Protein AF-A0A352A6K0-F1 (afdb_monomer_lite)

pLDDT: mean 82.37, std 14.03, range [38.69, 98.62]

Radius of gyration: 18.2 Å; chains: 1; bounding box: 47×47×46 Å

Sequence (195 aa):
INIINRGVWSSNDVLTFSSHMPDSASRILPGGDIVVQVSTIDTDIHEKINFIKMDIEGAELDALLGARTHIISDRPKLAICVYHTVQDIWKIPQFIYNCNNKQKFYLRYHGTNVPEELVFYANPEPCFETCCDENLEPSINNILELIETMYEAVNQVKYFLLENKQLEAIELLSLTSEATKTIQKSIENLTNEYR

Foldseek 3Di:
DDDDQAAAFLAWDKFAWAPDDPPRLTATDHPHPDITTYHAPVVVDDDAAAEDEDDHNPRQLGNCNSCLVNCQPRVHKYKYWQQNDLLSLQSVLVSSCVSPLQWDKDWDAPDDQDSGRTIIITGHDPDDPDPDPPVPVSLVVSLVRLVVSLVVLLVCLVSCVVVVVNVSSVVSVVSSVVSVVVSVVSVVVVVVVVD

Secondary structure (DSSP, 8-state):
-----SEE-SSSEEEEEE---STT--EE-TT-SEEEEEE-HHHH--SPP-EEEE--TT-HHHHHHTTHHHHHHT--EEEEE--SSTTHHHHHHHHHHHH-SSEEEEEEE--SSSS--EEEEEEEPP-----S---HHHHHHHHHHHHHHHHHHHHHHHHHHHTT-HHHHHHHHHHHHHHHHHHHHHHHHHHHHT-

Structure (mmCIF, N/CA/C/O backbone):
data_AF-A0A352A6K0-F1
#
_entry.id   AF-A0A352A6K0-F1
#
loop_
_atom_site.group_PDB
_atom_site.id
_atom_site.type_symbol
_atom_site.label_atom_id
_atom_site.label_alt_id
_atom_site.label_comp_id
_atom_site.label_asym_id
_atom_site.label_entity_id
_atom_site.label_seq_id
_atom_site.pdbx_PDB_ins_code
_atom_site.Cartn_x
_atom_site.Cartn_y
_atom_site.Cartn_z
_atom_site.occupancy
_atom_site.B_iso_or_equiv
_atom_site.auth_seq_id
_atom_site.auth_comp_id
_atom_site.auth_asym_id
_atom_site.auth_atom_id
_atom_site.pdbx_PDB_model_num
ATOM 1 N N . ILE A 1 1 ? -1.933 -24.505 1.128 1.00 87.38 1 ILE A N 1
ATOM 2 C CA . ILE A 1 1 ? -1.299 -23.314 0.520 1.00 87.38 1 ILE A CA 1
ATOM 3 C C . ILE A 1 1 ? -1.732 -23.302 -0.933 1.00 87.38 1 ILE A C 1
ATOM 5 O O . ILE A 1 1 ? -1.527 -24.311 -1.598 1.00 87.38 1 ILE A O 1
ATOM 9 N N . ASN A 1 2 ? -2.405 -22.240 -1.366 1.00 94.62 2 ASN A N 1
ATOM 10 C CA . ASN A 1 2 ? -2.773 -22.029 -2.763 1.00 94.62 2 ASN A CA 1
ATOM 11 C C . ASN A 1 2 ? -1.841 -20.954 -3.340 1.00 94.62 2 ASN A C 1
ATOM 13 O O . ASN A 1 2 ? -1.472 -20.035 -2.612 1.00 94.62 2 ASN A O 1
ATOM 17 N N . ILE A 1 3 ? -1.434 -21.092 -4.599 1.00 95.94 3 ILE A N 1
ATOM 18 C CA . ILE A 1 3 ? -0.566 -20.131 -5.284 1.00 95.94 3 ILE A CA 1
ATOM 19 C C . ILE A 1 3 ? -1.304 -19.668 -6.532 1.00 95.94 3 ILE A C 1
ATOM 21 O O . ILE A 1 3 ? -1.644 -20.481 -7.390 1.00 95.94 3 ILE A O 1
ATOM 25 N N . ILE A 1 4 ? -1.522 -18.361 -6.633 1.00 95.69 4 ILE A N 1
ATOM 26 C CA . ILE A 1 4 ? -2.107 -17.720 -7.807 1.00 95.69 4 ILE A CA 1
ATOM 27 C C . ILE A 1 4 ? -0.973 -16.990 -8.519 1.00 95.69 4 ILE A C 1
ATOM 29 O O . ILE A 1 4 ? -0.370 -16.078 -7.967 1.00 95.69 4 ILE A O 1
ATOM 33 N N . ASN A 1 5 ? -0.635 -17.437 -9.728 1.00 95.06 5 ASN A N 1
ATOM 34 C CA . ASN A 1 5 ? 0.482 -16.887 -10.496 1.00 95.06 5 ASN A CA 1
ATOM 35 C C . ASN A 1 5 ? 0.052 -15.628 -11.270 1.00 95.06 5 ASN A C 1
ATOM 37 O O . ASN A 1 5 ? -0.120 -15.675 -12.490 1.00 95.06 5 ASN A O 1
ATOM 41 N N . ARG A 1 6 ? -0.196 -14.536 -10.539 1.00 95.19 6 ARG A N 1
ATOM 42 C CA . ARG A 1 6 ? -0.578 -13.213 -11.056 1.00 95.19 6 ARG A CA 1
ATOM 43 C C . ARG A 1 6 ? 0.015 -12.113 -10.179 1.00 95.19 6 ARG A C 1
ATOM 45 O O . ARG A 1 6 ? 0.233 -12.328 -8.988 1.00 95.19 6 ARG A O 1
ATOM 52 N N . GLY A 1 7 ? 0.250 -10.939 -10.760 1.00 96.44 7 GLY A N 1
ATOM 53 C CA . GLY A 1 7 ? 0.499 -9.730 -9.975 1.00 96.44 7 GLY A CA 1
ATOM 54 C C . GLY A 1 7 ? -0.798 -9.222 -9.345 1.00 96.44 7 GLY A C 1
ATOM 55 O O . GLY A 1 7 ? -1.863 -9.344 -9.945 1.00 96.44 7 GLY A O 1
ATOM 56 N N . VAL A 1 8 ? -0.722 -8.639 -8.152 1.00 97.56 8 VAL A N 1
ATOM 57 C CA . VAL A 1 8 ? -1.869 -7.954 -7.539 1.00 97.56 8 VAL A CA 1
ATOM 58 C C . VAL A 1 8 ? -1.881 -6.483 -7.950 1.00 97.56 8 VAL A C 1
ATOM 60 O O . VAL A 1 8 ? -0.839 -5.831 -7.965 1.00 97.56 8 VAL A O 1
ATOM 63 N N . TRP A 1 9 ? -3.052 -5.972 -8.319 1.00 98.12 9 TRP A N 1
ATOM 64 C CA . TRP A 1 9 ? -3.237 -4.626 -8.860 1.00 98.12 9 TRP A CA 1
ATOM 65 C C . TRP A 1 9 ? -4.637 -4.078 -8.546 1.00 98.12 9 TRP A C 1
ATOM 67 O O . TRP A 1 9 ? -5.459 -4.746 -7.916 1.00 98.12 9 TRP A O 1
ATOM 77 N N . SER A 1 10 ? -4.927 -2.863 -9.013 1.00 98.12 10 SER A N 1
ATOM 78 C CA . SER A 1 10 ? -6.209 -2.180 -8.802 1.00 98.12 10 SER A CA 1
ATOM 79 C C . SER A 1 10 ? -7.344 -2.695 -9.695 1.00 98.12 10 SER A C 1
ATOM 81 O O . SER A 1 10 ? -8.516 -2.440 -9.418 1.00 98.12 10 SER A O 1
ATOM 83 N N . SER A 1 11 ? -7.026 -3.445 -10.754 1.00 98.00 11 SER A N 1
ATOM 84 C CA . SER A 1 11 ? -7.999 -4.075 -11.655 1.00 98.00 11 SER A CA 1
ATOM 85 C C . SER A 1 11 ? -7.406 -5.298 -12.361 1.00 98.00 11 SER A C 1
ATOM 87 O O . SER A 1 11 ? -6.191 -5.489 -12.368 1.00 98.00 11 SER A O 1
ATOM 89 N N . ASN A 1 12 ? -8.273 -6.130 -12.946 1.00 98.06 12 ASN A N 1
ATOM 90 C CA . ASN A 1 12 ? -7.849 -7.235 -13.804 1.00 98.06 12 ASN A CA 1
ATOM 91 C C . ASN A 1 12 ? -7.339 -6.681 -15.134 1.00 98.06 12 ASN A C 1
ATOM 93 O O . ASN A 1 12 ? -8.108 -6.053 -15.863 1.00 98.06 12 ASN A O 1
ATOM 97 N N . ASP A 1 13 ? -6.074 -6.936 -15.451 1.00 97.75 13 ASP A N 1
ATOM 98 C CA . ASP A 1 13 ? -5.440 -6.406 -16.655 1.00 97.75 13 ASP A CA 1
ATOM 99 C C . ASP A 1 13 ? -4.222 -7.247 -17.076 1.00 97.75 13 ASP A C 1
ATOM 101 O O . ASP A 1 13 ? -3.851 -8.244 -16.444 1.00 97.75 13 ASP A O 1
ATOM 105 N N . VAL A 1 14 ? -3.590 -6.840 -18.169 1.00 97.69 14 VAL A N 1
ATOM 106 C CA . VAL A 1 14 ? -2.312 -7.350 -18.646 1.00 97.69 14 VAL A CA 1
ATOM 107 C C . VAL A 1 14 ? -1.342 -6.178 -18.747 1.00 97.69 14 VAL A C 1
ATOM 109 O O . VAL A 1 14 ? -1.494 -5.303 -19.597 1.00 97.69 14 VAL A O 1
ATOM 112 N N . LEU A 1 15 ? -0.329 -6.171 -17.882 1.00 97.12 15 LEU A N 1
ATOM 113 C CA . LEU A 1 15 ? 0.638 -5.080 -17.769 1.00 97.12 15 LEU A CA 1
ATOM 114 C C . LEU A 1 15 ? 2.030 -5.517 -18.224 1.00 97.12 15 LEU A C 1
ATOM 116 O O . LEU A 1 15 ? 2.327 -6.706 -18.359 1.00 97.12 15 LEU A O 1
ATOM 120 N N . THR A 1 16 ? 2.900 -4.537 -18.452 1.00 97.38 16 THR A N 1
ATOM 121 C CA . THR A 1 16 ? 4.323 -4.771 -18.701 1.00 97.38 16 THR A CA 1
ATOM 122 C C . THR A 1 16 ? 5.125 -4.629 -17.409 1.00 97.38 16 THR A C 1
ATOM 124 O O . THR A 1 16 ? 4.910 -3.709 -16.619 1.00 97.38 16 THR A O 1
ATOM 127 N N . PHE A 1 17 ? 6.063 -5.542 -17.201 1.00 95.25 17 PHE A N 1
ATOM 128 C CA . PHE A 1 17 ? 6.937 -5.649 -16.042 1.00 95.25 17 PHE A CA 1
ATOM 129 C C . PHE A 1 17 ? 8.388 -5.539 -16.503 1.00 95.25 17 PHE A C 1
ATOM 131 O O . PHE A 1 17 ? 8.777 -6.197 -17.469 1.00 95.25 17 PHE A O 1
ATOM 138 N N . SER A 1 18 ? 9.169 -4.696 -15.830 1.00 95.00 18 SER A N 1
ATOM 139 C CA . SER A 1 18 ? 10.606 -4.567 -16.069 1.00 95.00 18 SER A CA 1
ATOM 140 C C . SER A 1 18 ? 11.357 -5.497 -15.120 1.00 95.00 18 SER A C 1
ATOM 142 O O . SER A 1 18 ? 11.404 -5.238 -13.917 1.00 95.00 18 SER A O 1
ATOM 144 N N . SER A 1 19 ? 11.921 -6.582 -15.651 1.00 90.69 19 SER A N 1
ATOM 145 C CA . SER A 1 19 ? 12.550 -7.655 -14.866 1.00 90.69 19 SER A CA 1
ATOM 146 C C . SER A 1 19 ? 14.053 -7.487 -14.641 1.00 90.69 19 SER A C 1
ATOM 148 O O . SER A 1 19 ? 14.653 -8.214 -13.853 1.00 90.69 19 SER A O 1
ATOM 150 N N . HIS A 1 20 ? 14.662 -6.511 -15.313 1.00 86.25 20 HIS A N 1
ATOM 151 C CA . HIS A 1 20 ? 16.099 -6.249 -15.274 1.00 86.25 20 HIS A CA 1
ATOM 152 C C . HIS A 1 20 ? 16.388 -4.851 -14.716 1.00 86.25 20 HIS A C 1
ATOM 154 O O . HIS A 1 20 ? 17.041 -4.029 -15.361 1.00 86.25 20 HIS A O 1
ATOM 160 N N . MET A 1 21 ? 15.879 -4.572 -13.515 1.00 83.50 21 MET A N 1
ATOM 161 C CA . MET A 1 21 ? 16.164 -3.332 -12.791 1.00 83.50 21 MET A CA 1
ATOM 162 C C . MET A 1 21 ? 17.316 -3.543 -11.792 1.00 83.50 21 MET A C 1
ATOM 164 O O . MET A 1 21 ? 17.429 -4.628 -11.217 1.00 83.50 21 MET A O 1
ATOM 168 N N . PRO A 1 22 ? 18.183 -2.538 -11.575 1.00 79.44 22 PRO A N 1
ATOM 169 C CA . PRO A 1 22 ? 19.193 -2.596 -10.521 1.00 79.44 22 PRO A CA 1
ATOM 170 C C . PRO A 1 22 ? 18.542 -2.678 -9.130 1.00 79.44 22 PRO A C 1
ATOM 172 O O . PRO A 1 22 ? 17.378 -2.311 -8.961 1.00 79.44 22 PRO A O 1
ATOM 175 N N . ASP A 1 23 ? 19.312 -3.159 -8.151 1.00 77.44 23 ASP A N 1
ATOM 176 C CA . ASP A 1 23 ? 18.973 -3.136 -6.720 1.00 77.44 23 ASP A CA 1
ATOM 177 C C . ASP A 1 23 ? 17.606 -3.760 -6.377 1.00 77.44 23 ASP A C 1
ATOM 179 O O . ASP A 1 23 ? 16.844 -3.227 -5.582 1.00 77.44 23 ASP A O 1
ATOM 183 N N . SER A 1 24 ? 17.281 -4.892 -7.014 1.00 77.44 24 SER A N 1
ATOM 184 C CA . SER A 1 24 ? 16.021 -5.639 -6.828 1.00 77.44 24 SER A CA 1
ATOM 185 C C . SER A 1 24 ? 14.733 -4.877 -7.169 1.00 77.44 24 SER A C 1
ATOM 187 O O . SER A 1 24 ? 13.652 -5.415 -6.983 1.00 77.44 24 SER A O 1
ATOM 189 N N . ALA A 1 25 ? 14.813 -3.702 -7.795 1.00 82.56 25 ALA A N 1
ATOM 190 C CA . ALA A 1 25 ? 13.667 -2.811 -7.983 1.00 82.56 25 ALA A CA 1
ATOM 191 C C . ALA A 1 25 ? 12.792 -3.141 -9.216 1.00 82.56 25 ALA A C 1
ATOM 193 O O . ALA A 1 25 ? 12.352 -2.237 -9.950 1.00 82.56 25 ALA A O 1
ATOM 194 N N . SER A 1 26 ? 12.619 -4.436 -9.503 1.00 90.00 26 SER A N 1
ATOM 195 C CA . SER A 1 26 ? 11.842 -4.938 -10.643 1.00 90.00 26 SER A CA 1
ATOM 196 C C . SER A 1 26 ? 10.363 -4.689 -10.406 1.00 90.00 26 SER A C 1
ATOM 198 O O . SER A 1 26 ? 9.824 -5.088 -9.382 1.00 90.00 26 SER A O 1
ATOM 200 N N . ARG A 1 27 ? 9.690 -4.027 -11.346 1.00 93.38 27 ARG A N 1
ATOM 201 C CA . ARG A 1 27 ? 8.350 -3.489 -11.091 1.00 93.38 27 ARG A CA 1
ATOM 202 C C . ARG A 1 27 ? 7.510 -3.368 -12.354 1.00 93.38 27 ARG A C 1
ATOM 204 O O . ARG A 1 27 ? 8.025 -3.440 -13.474 1.00 93.38 27 ARG A O 1
ATOM 211 N N . ILE A 1 28 ? 6.211 -3.140 -12.173 1.00 93.50 28 ILE A N 1
ATOM 212 C CA . ILE A 1 28 ? 5.308 -2.768 -13.265 1.00 93.50 28 ILE A CA 1
ATOM 213 C C . ILE A 1 28 ? 5.753 -1.418 -13.838 1.00 93.50 28 ILE A C 1
ATOM 215 O O . ILE A 1 28 ? 5.772 -0.408 -13.137 1.00 93.50 28 ILE A O 1
ATOM 219 N N . LEU A 1 29 ? 6.107 -1.399 -15.122 1.00 91.88 29 LEU A N 1
ATOM 220 C CA . LEU A 1 29 ? 6.520 -0.195 -15.840 1.00 91.88 29 LEU A CA 1
ATOM 221 C C . LEU A 1 29 ? 6.052 -0.269 -17.293 1.00 91.88 29 LEU A C 1
ATOM 223 O O . LEU A 1 29 ? 6.245 -1.308 -17.935 1.00 91.88 29 LEU A O 1
ATOM 227 N N . PRO A 1 30 ? 5.496 0.821 -17.854 1.00 91.12 30 PRO A N 1
ATOM 228 C CA . PRO A 1 30 ? 5.204 0.896 -19.280 1.00 91.12 30 PRO A CA 1
ATOM 229 C C . PRO A 1 30 ? 6.450 0.600 -20.123 1.00 91.12 30 PRO A C 1
ATOM 231 O O . PRO A 1 30 ? 7.498 1.212 -19.927 1.00 91.12 30 PRO A O 1
ATOM 234 N N . GLY A 1 31 ? 6.331 -0.332 -21.071 1.00 92.06 31 GLY A N 1
ATOM 235 C CA . GLY A 1 31 ? 7.4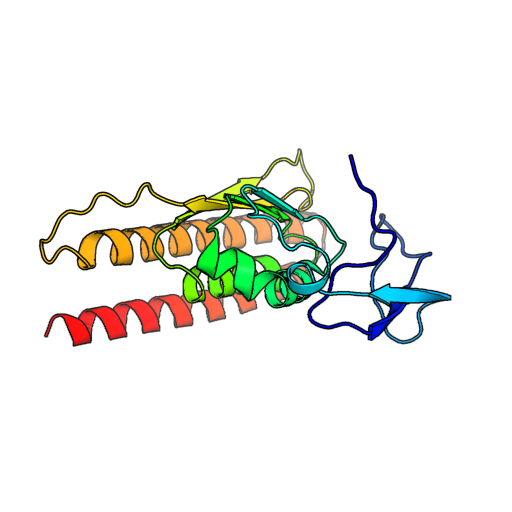43 -0.725 -21.944 1.00 92.06 31 GLY A CA 1
ATOM 236 C C . GLY A 1 31 ? 8.440 -1.705 -21.316 1.00 92.06 31 GLY A C 1
ATOM 237 O O . GLY A 1 31 ? 9.526 -1.878 -21.863 1.00 92.06 31 GLY A O 1
ATOM 238 N N . GLY A 1 32 ? 8.081 -2.337 -20.193 1.00 93.56 32 GLY A N 1
ATOM 239 C CA . GLY A 1 32 ? 8.834 -3.450 -19.610 1.00 93.56 32 GLY A CA 1
ATOM 240 C C . GLY A 1 32 ? 9.011 -4.637 -20.569 1.00 93.56 32 GLY A C 1
ATOM 241 O O . GLY A 1 32 ? 8.292 -4.783 -21.558 1.00 93.56 32 GLY A O 1
ATOM 242 N N . ASP A 1 33 ? 9.986 -5.489 -20.264 1.00 95.38 33 ASP A N 1
ATOM 243 C CA . ASP A 1 33 ? 10.433 -6.610 -21.095 1.00 95.38 33 ASP A CA 1
ATOM 244 C C . ASP A 1 33 ? 9.588 -7.883 -20.937 1.00 95.38 33 ASP A C 1
ATOM 246 O O . ASP A 1 33 ? 9.656 -8.776 -21.784 1.00 95.38 33 ASP A O 1
ATOM 250 N N . ILE A 1 34 ? 8.760 -7.962 -19.892 1.00 95.69 34 ILE A N 1
ATOM 251 C CA . ILE A 1 34 ? 7.866 -9.093 -19.631 1.00 95.69 34 ILE A CA 1
ATOM 252 C C . ILE A 1 34 ? 6.413 -8.622 -19.609 1.00 95.69 34 ILE A C 1
ATOM 254 O O . ILE A 1 34 ? 6.091 -7.572 -19.065 1.00 95.69 34 ILE A O 1
ATOM 258 N N . VAL A 1 35 ? 5.510 -9.424 -20.173 1.00 96.50 35 VAL A N 1
ATOM 259 C CA . VAL A 1 35 ? 4.061 -9.221 -20.058 1.00 96.50 35 VAL A CA 1
ATOM 260 C C . VAL A 1 35 ? 3.524 -10.101 -18.933 1.00 96.50 35 VAL A C 1
ATOM 262 O O . VAL A 1 35 ? 3.752 -11.312 -18.936 1.00 96.50 35 VAL A O 1
ATOM 265 N N . VAL A 1 36 ? 2.798 -9.510 -17.986 1.00 96.44 36 VAL A N 1
ATOM 266 C CA . VAL A 1 36 ? 2.265 -10.196 -16.803 1.00 96.44 36 VAL A CA 1
ATOM 267 C C . VAL A 1 36 ? 0.757 -10.005 -16.687 1.00 96.44 36 VAL A C 1
ATOM 269 O O . VAL A 1 36 ? 0.223 -8.938 -16.983 1.00 96.44 36 VAL A O 1
ATOM 272 N N . GLN A 1 37 ? 0.060 -11.054 -16.248 1.00 97.81 37 GLN A N 1
ATOM 273 C CA . GLN A 1 37 ? -1.343 -10.941 -15.856 1.00 97.81 37 GLN A CA 1
ATOM 274 C C . GLN A 1 37 ? -1.426 -10.353 -14.454 1.00 97.81 37 GLN A C 1
ATOM 276 O O . GLN A 1 37 ? -0.723 -10.816 -13.549 1.00 97.81 37 GLN A O 1
ATOM 281 N N . VAL A 1 38 ? -2.312 -9.379 -14.279 1.00 98.12 38 VAL A N 1
ATOM 282 C CA . VAL A 1 38 ? -2.622 -8.806 -12.975 1.00 98.12 38 VAL A CA 1
ATOM 283 C C . VAL A 1 38 ? -4.101 -8.951 -12.644 1.00 98.12 38 VAL A C 1
ATOM 285 O O . VAL A 1 38 ? -4.951 -9.027 -13.535 1.00 98.12 38 VAL A O 1
ATOM 288 N N . SER A 1 39 ? -4.398 -9.019 -11.355 1.00 98.31 39 SER A N 1
ATOM 289 C CA . SER A 1 39 ? -5.747 -9.180 -10.822 1.00 98.31 39 SER A CA 1
ATOM 290 C C . SER A 1 39 ? -5.924 -8.444 -9.505 1.00 98.31 39 SER A C 1
ATOM 292 O O . SER A 1 39 ? -4.961 -7.985 -8.889 1.00 98.31 39 SER A O 1
ATOM 294 N N . THR A 1 40 ? -7.171 -8.317 -9.058 1.00 98.62 40 THR A N 1
ATOM 295 C CA . THR A 1 40 ? -7.460 -7.746 -7.741 1.00 98.62 40 THR A CA 1
ATOM 296 C C . THR A 1 40 ? -7.573 -8.838 -6.685 1.00 98.62 40 THR A C 1
ATOM 298 O O . THR A 1 40 ? -8.090 -9.927 -6.956 1.00 98.62 40 THR A O 1
ATOM 301 N N . ILE A 1 41 ? -7.159 -8.526 -5.456 1.00 98.25 41 ILE A N 1
ATOM 302 C CA . ILE A 1 41 ? -7.329 -9.430 -4.310 1.00 98.25 41 ILE A CA 1
ATOM 303 C C . ILE A 1 41 ? -8.814 -9.749 -4.098 1.00 98.25 41 ILE A C 1
ATOM 305 O O . ILE A 1 41 ? -9.152 -10.913 -3.914 1.00 98.25 41 ILE A O 1
ATOM 309 N N . ASP A 1 42 ? -9.694 -8.750 -4.227 1.00 98.25 42 ASP A N 1
ATOM 310 C CA . ASP A 1 42 ? -11.151 -8.914 -4.112 1.00 98.25 42 ASP A CA 1
ATOM 311 C C . ASP A 1 42 ? -11.740 -9.906 -5.139 1.00 98.25 42 ASP A C 1
ATOM 313 O O . ASP A 1 42 ? -12.799 -10.489 -4.907 1.00 98.25 42 ASP A O 1
ATOM 317 N N . THR A 1 43 ? -11.102 -10.081 -6.304 1.00 97.12 43 THR A N 1
ATOM 318 C CA . THR A 1 43 ? -11.574 -11.029 -7.331 1.00 97.12 43 THR A CA 1
ATOM 319 C C . THR A 1 43 ? -11.005 -12.428 -7.165 1.00 97.12 43 THR A C 1
ATOM 321 O O . THR A 1 43 ? -11.698 -13.395 -7.472 1.00 97.12 43 THR A O 1
ATOM 324 N N . ASP A 1 44 ? -9.763 -12.541 -6.701 1.00 97.19 44 ASP A N 1
ATOM 325 C CA . ASP A 1 44 ? -9.058 -13.819 -6.602 1.00 97.19 44 ASP A CA 1
ATOM 326 C C . ASP A 1 44 ? -9.291 -14.532 -5.262 1.00 97.19 44 ASP A C 1
ATOM 328 O O . ASP A 1 44 ? -9.126 -15.752 -5.181 1.00 97.19 44 ASP A O 1
ATOM 332 N N . ILE A 1 45 ? -9.675 -13.796 -4.216 1.00 97.44 45 ILE A N 1
ATOM 333 C CA . ILE A 1 45 ? -9.948 -14.325 -2.879 1.00 97.44 45 ILE A CA 1
ATOM 334 C C . ILE A 1 45 ? -11.418 -14.064 -2.546 1.00 97.44 45 ILE A C 1
ATOM 336 O O . ILE A 1 45 ? -11.937 -12.973 -2.746 1.00 97.44 45 ILE A O 1
ATOM 340 N N . HIS A 1 46 ? -12.120 -15.090 -2.068 1.00 96.38 46 HIS A N 1
ATOM 341 C CA . HIS A 1 46 ? -13.537 -14.975 -1.696 1.00 96.38 46 HIS A CA 1
ATOM 342 C C . HIS A 1 46 ? -13.770 -15.238 -0.208 1.00 96.38 46 HIS A C 1
ATOM 344 O O . HIS A 1 46 ? -14.781 -14.815 0.355 1.00 96.38 46 HIS A O 1
ATOM 350 N N . GLU A 1 47 ? -12.853 -15.950 0.443 1.00 97.00 47 GLU A N 1
ATOM 351 C CA . GLU A 1 47 ? -12.845 -16.117 1.886 1.00 97.00 47 GLU A CA 1
ATOM 352 C C . GLU A 1 47 ? -12.455 -14.836 2.634 1.00 97.00 47 GLU A C 1
ATOM 354 O O . GLU A 1 47 ? -11.787 -13.946 2.114 1.00 97.00 47 GLU A O 1
ATOM 359 N N . LYS A 1 48 ? -12.847 -14.776 3.911 1.00 97.44 48 LYS A N 1
ATOM 360 C CA . LYS A 1 48 ? -12.475 -13.683 4.808 1.00 97.44 48 LYS A CA 1
ATOM 361 C C . LYS A 1 48 ? -10.955 -13.601 4.980 1.00 97.44 48 LYS A C 1
ATOM 363 O O . LYS A 1 48 ? -10.333 -14.571 5.423 1.00 97.44 48 LYS A O 1
ATOM 368 N N . ILE A 1 49 ? -10.387 -12.415 4.774 1.00 97.56 49 ILE A N 1
ATOM 369 C CA . ILE A 1 49 ? -8.961 -12.147 4.980 1.00 97.56 49 ILE A CA 1
ATOM 370 C C . ILE A 1 49 ? -8.724 -11.612 6.396 1.00 97.56 49 ILE A C 1
ATOM 372 O O . ILE A 1 49 ? -9.379 -10.683 6.858 1.00 97.56 49 ILE A O 1
ATOM 376 N N . ASN A 1 50 ? -7.769 -12.202 7.113 1.00 97.06 50 ASN A N 1
ATOM 377 C CA . ASN A 1 50 ? -7.401 -11.788 8.474 1.00 97.06 50 ASN A CA 1
ATOM 378 C C . ASN A 1 50 ? -6.064 -11.035 8.541 1.00 97.06 50 ASN A C 1
ATOM 380 O O . ASN A 1 50 ? -5.833 -10.288 9.496 1.00 97.06 50 ASN A O 1
ATOM 384 N N . PHE A 1 51 ? -5.202 -11.204 7.540 1.00 97.81 51 PHE A N 1
ATOM 385 C CA . PHE A 1 51 ? -3.903 -10.556 7.459 1.00 97.81 51 PHE A CA 1
ATOM 386 C C . PHE A 1 51 ? -3.466 -10.388 6.002 1.00 97.81 51 PHE A C 1
ATOM 388 O O . PHE A 1 51 ? -3.617 -11.312 5.206 1.00 97.81 51 PHE A O 1
ATOM 395 N N . ILE A 1 52 ? -2.898 -9.227 5.676 1.00 98.19 52 ILE A N 1
ATOM 396 C CA . ILE A 1 52 ? -2.281 -8.935 4.381 1.00 98.19 52 ILE A CA 1
ATOM 397 C C . ILE A 1 52 ? -0.854 -8.435 4.625 1.00 98.19 52 ILE A C 1
ATOM 399 O O . ILE A 1 52 ? -0.649 -7.464 5.356 1.00 98.19 52 ILE A O 1
ATOM 403 N N . LYS A 1 53 ? 0.120 -9.081 3.975 1.00 98.00 53 LYS A N 1
ATOM 404 C CA . LYS A 1 53 ? 1.507 -8.608 3.867 1.00 98.00 53 LYS A CA 1
ATOM 405 C C . LYS A 1 53 ? 1.771 -8.184 2.430 1.00 98.00 53 LYS A C 1
ATOM 407 O O . LYS A 1 53 ? 1.461 -8.957 1.525 1.00 98.00 53 LYS A O 1
ATOM 412 N N . MET A 1 54 ? 2.366 -7.012 2.223 1.00 97.38 54 MET A N 1
ATOM 413 C CA . MET A 1 54 ? 2.757 -6.541 0.890 1.00 97.38 54 MET A CA 1
ATOM 414 C C . MET A 1 54 ? 4.167 -5.976 0.879 1.00 97.38 54 MET A C 1
ATOM 416 O O . MET A 1 54 ? 4.588 -5.315 1.824 1.00 97.38 54 MET A O 1
ATOM 420 N N . ASP A 1 55 ? 4.855 -6.298 -0.206 1.00 95.44 55 ASP A N 1
ATOM 421 C CA . ASP A 1 55 ? 6.237 -5.968 -0.526 1.00 95.44 55 ASP A CA 1
ATOM 422 C C . ASP A 1 55 ? 6.403 -6.318 -2.009 1.00 95.44 55 ASP A C 1
ATOM 424 O O . ASP A 1 55 ? 6.729 -7.452 -2.368 1.00 95.44 55 ASP A O 1
ATOM 428 N N . ILE A 1 56 ? 5.892 -5.428 -2.856 1.00 95.00 56 ILE A N 1
ATOM 429 C CA . ILE A 1 56 ? 5.593 -5.689 -4.270 1.00 95.00 56 ILE A CA 1
ATOM 430 C C . ILE A 1 56 ? 6.125 -4.571 -5.172 1.00 95.00 56 ILE A C 1
ATOM 432 O O . ILE A 1 56 ? 5.544 -4.271 -6.215 1.00 95.00 56 ILE A O 1
ATOM 436 N N . GLU A 1 57 ? 7.252 -3.983 -4.770 1.00 92.94 57 GLU A N 1
ATOM 437 C CA . GLU A 1 57 ? 8.105 -3.127 -5.600 1.00 92.94 57 GLU A CA 1
ATOM 438 C C . GLU A 1 57 ? 7.373 -1.919 -6.222 1.00 92.94 57 GLU A C 1
ATOM 440 O O . GLU A 1 57 ? 7.579 -1.559 -7.384 1.00 92.94 57 GLU A O 1
ATOM 445 N N . GLY A 1 58 ? 6.499 -1.269 -5.447 1.00 91.50 58 GLY A N 1
ATOM 446 C CA . GLY A 1 58 ? 5.805 -0.030 -5.820 1.00 91.50 58 GLY A CA 1
ATOM 447 C C . GLY A 1 58 ? 4.366 -0.220 -6.302 1.00 91.50 58 GLY A C 1
ATOM 448 O O . GLY A 1 58 ? 3.721 0.751 -6.692 1.00 91.50 58 GLY A O 1
ATOM 449 N N . ALA A 1 59 ? 3.852 -1.452 -6.295 1.00 96.44 59 ALA A N 1
ATOM 450 C CA . ALA A 1 59 ? 2.459 -1.759 -6.621 1.00 96.44 59 ALA A CA 1
ATOM 451 C C . ALA A 1 59 ? 1.518 -1.741 -5.397 1.00 96.44 59 ALA A C 1
ATOM 453 O O . ALA A 1 59 ? 0.337 -2.064 -5.525 1.00 96.44 59 ALA A O 1
ATOM 454 N N . GLU A 1 60 ? 2.010 -1.393 -4.204 1.00 97.81 60 GLU A N 1
ATOM 455 C CA . GLU A 1 60 ? 1.289 -1.533 -2.935 1.00 97.81 60 GLU A CA 1
ATOM 456 C C . GLU A 1 60 ? -0.040 -0.782 -2.922 1.00 97.81 60 GLU A C 1
ATOM 458 O O . GLU A 1 60 ? -1.071 -1.371 -2.597 1.00 97.81 60 GLU A O 1
ATOM 463 N N . LEU A 1 61 ? -0.049 0.500 -3.298 1.00 97.44 61 LEU A N 1
ATOM 464 C CA . LEU A 1 61 ? -1.280 1.289 -3.300 1.00 97.44 61 LEU A CA 1
ATOM 465 C C . LEU A 1 61 ? -2.315 0.729 -4.288 1.00 97.44 61 LEU A C 1
ATOM 467 O O . LEU A 1 61 ? -3.494 0.632 -3.945 1.00 97.44 61 LEU A O 1
ATOM 471 N N . ASP A 1 62 ? -1.890 0.329 -5.487 1.00 98.25 62 ASP A N 1
ATOM 472 C CA . ASP A 1 62 ? -2.770 -0.274 -6.491 1.00 98.25 62 ASP A CA 1
ATOM 473 C C . ASP A 1 62 ? -3.335 -1.620 -6.024 1.00 98.25 62 ASP A C 1
ATOM 475 O O . ASP A 1 62 ? -4.540 -1.859 -6.123 1.00 98.25 62 ASP A O 1
ATOM 479 N N . ALA A 1 63 ? -2.505 -2.482 -5.441 1.00 98.38 63 ALA A N 1
ATOM 480 C CA . ALA A 1 63 ? -2.954 -3.750 -4.877 1.00 98.38 63 ALA A CA 1
ATOM 481 C C . ALA A 1 63 ? -3.936 -3.550 -3.711 1.00 98.38 63 ALA A C 1
ATOM 483 O O . ALA A 1 63 ? -4.927 -4.274 -3.606 1.00 98.38 63 ALA A O 1
ATOM 484 N N . LEU A 1 64 ? -3.706 -2.547 -2.856 1.00 98.38 64 LEU A N 1
ATOM 485 C CA . LEU A 1 64 ? -4.622 -2.174 -1.776 1.00 98.38 64 LEU A CA 1
ATOM 486 C C . LEU A 1 64 ? -5.956 -1.632 -2.310 1.00 98.38 64 LEU A C 1
ATOM 488 O O . LEU A 1 64 ? -7.007 -1.962 -1.757 1.00 98.38 64 LEU A O 1
ATOM 492 N N . LEU A 1 65 ? -5.950 -0.865 -3.406 1.00 98.44 65 LEU A N 1
ATOM 493 C CA . LEU A 1 65 ? -7.176 -0.454 -4.101 1.00 98.44 65 LEU A CA 1
ATOM 494 C C . LEU A 1 65 ? -7.960 -1.671 -4.614 1.00 98.44 65 LEU A C 1
ATOM 496 O O . LEU A 1 65 ? -9.181 -1.713 -4.463 1.00 98.44 65 LEU A O 1
ATOM 500 N N . GLY A 1 66 ? -7.263 -2.679 -5.145 1.00 98.50 66 GLY A N 1
ATOM 501 C CA . GLY A 1 66 ? -7.841 -3.965 -5.544 1.00 98.50 66 GLY A CA 1
ATOM 502 C C . GLY A 1 66 ? -8.257 -4.883 -4.382 1.00 98.50 66 GLY A C 1
ATOM 503 O O . GLY A 1 66 ? -8.863 -5.927 -4.615 1.00 98.50 66 GLY A O 1
ATOM 504 N N . ALA A 1 67 ? -7.942 -4.517 -3.140 1.00 98.25 67 ALA A N 1
ATOM 505 C CA . ALA A 1 67 ? -8.328 -5.233 -1.921 1.00 98.25 67 ALA A CA 1
ATOM 506 C C . ALA A 1 67 ? -9.353 -4.455 -1.082 1.00 98.25 67 ALA A C 1
ATOM 508 O O . ALA A 1 67 ? -9.581 -4.769 0.091 1.00 98.25 67 ALA A O 1
ATOM 509 N N . ARG A 1 68 ? -9.920 -3.374 -1.634 1.00 97.94 68 ARG A N 1
ATOM 510 C CA . ARG A 1 68 ? -10.737 -2.418 -0.884 1.00 97.94 68 ARG A CA 1
ATOM 511 C C . ARG A 1 68 ? -11.923 -3.087 -0.197 1.00 97.94 68 ARG A C 1
ATOM 513 O O . ARG A 1 68 ? -12.234 -2.723 0.938 1.00 97.94 68 ARG A O 1
ATOM 520 N N . THR A 1 69 ? -12.584 -4.034 -0.860 1.00 97.56 69 THR A N 1
ATOM 521 C CA . THR A 1 69 ? -13.747 -4.727 -0.297 1.00 97.56 69 THR A CA 1
ATOM 522 C C . THR A 1 69 ? -13.337 -5.498 0.945 1.00 97.56 69 THR A C 1
ATOM 524 O O . THR A 1 69 ? -13.902 -5.241 2.007 1.00 97.56 69 THR A O 1
ATOM 527 N N . HIS A 1 70 ? -12.293 -6.327 0.855 1.00 97.69 70 HIS A N 1
ATOM 528 C CA . HIS A 1 70 ? -11.761 -7.051 2.012 1.00 97.69 70 HIS A CA 1
ATOM 529 C C . HIS A 1 70 ? -11.272 -6.122 3.129 1.00 97.69 70 HIS A C 1
ATOM 531 O O . HIS A 1 70 ? -11.546 -6.368 4.303 1.00 97.69 70 HIS A O 1
ATOM 537 N N . ILE A 1 71 ? -10.586 -5.023 2.800 1.00 96.38 71 ILE A N 1
ATOM 538 C CA . ILE A 1 71 ? -10.087 -4.068 3.804 1.00 96.38 71 ILE A CA 1
ATOM 539 C C . ILE A 1 71 ? -11.244 -3.464 4.615 1.00 96.38 71 ILE A C 1
ATOM 541 O O . ILE A 1 71 ? -11.144 -3.334 5.839 1.00 96.38 71 ILE A O 1
ATOM 545 N N . ILE A 1 72 ? -12.354 -3.129 3.950 1.00 94.12 72 ILE A N 1
ATOM 546 C CA . ILE A 1 72 ? -13.543 -2.555 4.588 1.00 94.12 72 ILE A CA 1
ATOM 547 C C . ILE A 1 72 ? -14.328 -3.622 5.367 1.00 94.12 72 ILE A C 1
ATOM 549 O O . ILE A 1 72 ? -14.684 -3.390 6.528 1.00 94.12 72 ILE A O 1
ATOM 553 N N . SER A 1 73 ? -14.619 -4.770 4.744 1.00 94.12 73 SER A N 1
ATOM 554 C CA . SER A 1 73 ? -15.513 -5.792 5.305 1.00 94.12 73 SER A CA 1
ATOM 555 C C . SER A 1 73 ? -14.843 -6.633 6.381 1.00 94.12 73 SER A C 1
ATOM 557 O O . SER A 1 73 ? -15.411 -6.856 7.452 1.00 94.12 73 SER A O 1
ATOM 559 N N . ASP A 1 74 ? -13.625 -7.089 6.111 1.00 95.50 74 ASP A N 1
ATOM 560 C CA . ASP A 1 74 ? -12.973 -8.114 6.918 1.00 95.50 74 ASP A CA 1
ATOM 561 C C . ASP A 1 74 ? -12.092 -7.503 7.994 1.00 95.50 74 ASP A C 1
ATOM 563 O O . ASP A 1 74 ? -11.880 -8.133 9.036 1.00 95.50 74 ASP A O 1
ATOM 567 N N . ARG A 1 75 ? -11.638 -6.265 7.747 1.00 93.25 75 ARG A N 1
ATOM 568 C CA . ARG A 1 75 ? -10.713 -5.506 8.590 1.00 93.25 75 ARG A CA 1
ATOM 569 C C . ARG A 1 75 ? -9.479 -6.357 8.911 1.00 93.25 75 ARG A C 1
ATOM 571 O O . ARG A 1 75 ? -9.249 -6.677 10.077 1.00 93.25 75 ARG A O 1
ATOM 578 N N . PRO A 1 76 ? -8.716 -6.796 7.897 1.00 96.19 76 PRO A N 1
ATOM 579 C CA . PRO A 1 76 ? -7.510 -7.567 8.134 1.00 96.19 76 PRO A CA 1
ATOM 580 C C . PRO A 1 76 ? -6.466 -6.708 8.850 1.00 96.19 76 PRO A C 1
ATOM 582 O O . PRO A 1 76 ? -6.434 -5.486 8.712 1.00 96.19 76 PRO A O 1
ATOM 585 N N . LYS A 1 77 ? -5.563 -7.365 9.575 1.00 96.75 77 LYS A N 1
ATOM 586 C CA . LYS A 1 77 ? -4.293 -6.742 9.952 1.00 96.75 77 LYS A CA 1
ATOM 587 C C . LYS A 1 77 ? -3.469 -6.497 8.687 1.00 96.75 77 LYS A C 1
ATOM 589 O O . LYS A 1 77 ? -3.484 -7.331 7.782 1.00 96.75 77 LYS A O 1
ATOM 594 N N . LEU A 1 78 ? -2.727 -5.401 8.631 1.00 97.56 78 LEU A N 1
ATOM 595 C CA . LEU A 1 78 ? -1.895 -5.046 7.482 1.00 97.56 78 LEU A CA 1
ATOM 596 C C . LEU A 1 78 ? -0.433 -4.906 7.909 1.00 97.56 78 LEU A C 1
ATOM 598 O O . LEU A 1 78 ? -0.163 -4.390 8.993 1.00 97.56 78 LEU A O 1
ATOM 602 N N . ALA A 1 79 ? 0.483 -5.361 7.058 1.00 97.19 79 ALA A N 1
ATOM 603 C CA . ALA A 1 79 ? 1.920 -5.104 7.129 1.00 97.19 79 ALA A CA 1
ATOM 604 C C . ALA A 1 79 ? 2.421 -4.785 5.713 1.00 97.19 79 ALA A C 1
ATOM 606 O O . ALA A 1 79 ? 2.614 -5.687 4.896 1.00 97.19 79 ALA A O 1
ATOM 607 N N . ILE A 1 80 ? 2.546 -3.500 5.401 1.00 97.50 80 ILE A N 1
ATOM 608 C CA . ILE A 1 80 ? 2.741 -2.992 4.042 1.00 97.50 80 ILE A CA 1
ATOM 609 C C . ILE A 1 80 ? 4.070 -2.250 3.977 1.00 97.50 80 ILE A C 1
ATOM 611 O O . ILE A 1 80 ? 4.272 -1.293 4.725 1.00 97.50 80 ILE A O 1
ATOM 615 N N . CYS A 1 81 ? 4.974 -2.680 3.100 1.00 94.25 81 CYS A N 1
ATOM 616 C CA . CYS A 1 81 ? 6.182 -1.921 2.798 1.00 94.25 81 CYS A CA 1
ATOM 617 C C . CYS A 1 81 ? 5.802 -0.553 2.215 1.00 94.25 81 CYS A C 1
ATOM 619 O O . CYS A 1 81 ? 4.944 -0.453 1.345 1.00 94.25 81 CYS A O 1
ATOM 621 N N . VAL A 1 82 ? 6.429 0.511 2.713 1.00 90.50 82 VAL A N 1
ATOM 622 C CA . VAL A 1 82 ? 6.149 1.899 2.297 1.00 90.50 82 VAL A CA 1
ATOM 623 C C . VAL A 1 82 ? 7.412 2.631 1.836 1.00 90.50 82 VAL A C 1
ATOM 625 O O . VAL A 1 82 ? 7.468 3.854 1.879 1.00 90.50 82 VAL A O 1
ATOM 628 N N . TYR A 1 83 ? 8.446 1.893 1.425 1.00 84.81 83 TYR A N 1
ATOM 629 C CA . TYR A 1 83 ? 9.729 2.461 0.991 1.00 84.81 83 TYR A CA 1
ATOM 630 C C . TYR A 1 83 ? 9.962 2.411 -0.529 1.00 84.81 83 TYR A C 1
ATOM 632 O O . TYR A 1 83 ? 10.916 3.021 -1.007 1.00 84.81 83 TYR A O 1
ATOM 640 N N . HIS A 1 84 ? 9.117 1.717 -1.303 1.00 88.75 84 HIS A N 1
ATOM 641 C CA . HIS A 1 84 ? 9.319 1.559 -2.751 1.00 88.75 84 HIS A CA 1
ATOM 642 C C . HIS A 1 84 ? 9.042 2.836 -3.546 1.00 88.75 84 HIS A C 1
ATOM 644 O O . HIS A 1 84 ? 9.705 3.104 -4.553 1.00 88.75 84 HIS A O 1
ATOM 650 N N . THR A 1 85 ? 8.090 3.650 -3.091 1.00 84.56 85 THR A N 1
ATOM 651 C CA . THR A 1 85 ? 7.907 5.014 -3.578 1.00 84.56 85 THR A CA 1
ATOM 652 C C . THR A 1 85 ? 7.795 5.977 -2.404 1.00 84.56 85 THR A C 1
ATOM 654 O O . THR A 1 85 ? 7.224 5.660 -1.362 1.00 84.56 85 THR A O 1
ATOM 657 N N . VAL A 1 86 ? 8.286 7.208 -2.575 1.00 75.94 86 VAL A N 1
ATOM 658 C CA . VAL A 1 86 ? 8.203 8.231 -1.515 1.00 75.94 86 VAL A CA 1
ATOM 659 C C . VAL A 1 86 ? 6.741 8.547 -1.157 1.00 75.94 86 VAL A C 1
ATOM 661 O O . VAL A 1 86 ? 6.422 8.971 -0.046 1.00 75.94 86 VAL A O 1
ATOM 664 N N . GLN A 1 87 ? 5.822 8.316 -2.098 1.00 78.56 87 GLN A N 1
ATOM 665 C CA . GLN A 1 87 ? 4.397 8.564 -1.917 1.00 78.56 87 GLN A CA 1
ATOM 666 C C . GLN A 1 87 ? 3.714 7.510 -1.040 1.00 78.56 87 GLN A C 1
ATOM 668 O O . GLN A 1 87 ? 2.721 7.832 -0.384 1.00 78.56 87 GLN A O 1
ATOM 673 N N . ASP A 1 88 ? 4.245 6.286 -0.985 1.00 87.12 88 ASP A N 1
ATOM 674 C CA . ASP A 1 88 ? 3.657 5.190 -0.209 1.00 87.12 88 ASP A CA 1
ATOM 675 C C . ASP A 1 88 ? 3.626 5.499 1.287 1.00 87.12 88 ASP A C 1
ATOM 677 O O . ASP A 1 88 ? 2.649 5.165 1.957 1.00 87.12 88 ASP A O 1
ATOM 681 N N . ILE A 1 89 ? 4.617 6.246 1.788 1.00 80.06 89 ILE A N 1
ATOM 682 C CA . ILE A 1 89 ? 4.723 6.668 3.194 1.00 80.06 89 ILE A CA 1
ATOM 683 C C . ILE A 1 89 ? 3.462 7.391 3.688 1.00 80.06 89 ILE A C 1
ATOM 685 O O . ILE A 1 89 ? 3.135 7.295 4.867 1.00 80.06 89 ILE A O 1
ATOM 689 N N . TRP A 1 90 ? 2.728 8.097 2.820 1.00 71.38 90 TRP A N 1
ATOM 690 C CA . TRP A 1 90 ? 1.536 8.856 3.223 1.00 71.38 90 TRP A CA 1
ATOM 691 C C . TRP A 1 90 ? 0.254 8.435 2.500 1.00 71.38 90 TRP A C 1
ATOM 693 O O . TRP A 1 90 ? -0.814 8.451 3.116 1.00 71.38 90 TRP A O 1
ATOM 703 N N . LYS A 1 91 ? 0.324 8.020 1.227 1.00 82.12 91 LYS A N 1
ATOM 704 C CA . LYS A 1 91 ? -0.866 7.598 0.472 1.00 82.12 91 LYS A CA 1
ATOM 705 C C . LYS A 1 91 ? -1.456 6.306 1.012 1.00 82.12 91 LYS A C 1
ATOM 707 O O . LYS A 1 91 ? -2.678 6.189 1.069 1.00 82.12 91 LYS A O 1
ATOM 712 N N . ILE A 1 92 ? -0.614 5.358 1.424 1.00 92.75 92 ILE A N 1
ATOM 713 C CA . ILE A 1 92 ? -1.078 4.078 1.962 1.00 92.75 92 ILE A CA 1
ATOM 714 C C . ILE A 1 92 ? -1.774 4.280 3.313 1.00 92.75 92 ILE A C 1
ATOM 716 O O . ILE A 1 92 ? -2.944 3.899 3.411 1.00 92.75 92 ILE A O 1
ATOM 720 N N . PRO A 1 93 ? -1.166 4.951 4.316 1.00 84.19 93 PRO A N 1
ATOM 721 C CA . PRO A 1 93 ? -1.873 5.271 5.555 1.00 84.19 93 PRO A CA 1
ATOM 722 C C . PRO A 1 93 ? -3.180 6.034 5.319 1.00 84.19 93 PRO A C 1
ATOM 724 O O . PRO A 1 93 ? -4.211 5.684 5.892 1.00 84.19 93 PRO A O 1
ATOM 727 N N . GLN A 1 94 ? -3.175 7.030 4.423 1.00 80.75 94 GLN A N 1
ATOM 728 C CA . GLN A 1 94 ? -4.372 7.803 4.090 1.00 80.75 94 GLN A CA 1
ATOM 729 C C . GLN A 1 94 ? -5.477 6.930 3.477 1.00 80.75 94 GLN A C 1
ATOM 731 O O . GLN A 1 94 ? -6.643 7.051 3.859 1.00 80.75 94 GLN A O 1
ATOM 736 N N . PHE A 1 95 ? -5.139 6.057 2.527 1.00 89.88 95 PHE A N 1
ATOM 737 C CA . PHE A 1 95 ? -6.098 5.148 1.905 1.00 89.88 95 PHE A CA 1
ATOM 738 C C . PHE A 1 95 ? -6.727 4.203 2.936 1.00 89.88 95 PHE A C 1
ATOM 740 O O . PHE A 1 95 ? -7.954 4.070 2.974 1.00 89.88 95 PHE A O 1
ATOM 747 N N . ILE A 1 96 ? -5.910 3.593 3.801 1.00 90.81 96 ILE A N 1
ATOM 748 C CA . ILE A 1 96 ? -6.388 2.673 4.840 1.00 90.81 96 ILE A CA 1
ATOM 749 C C . ILE A 1 96 ? -7.266 3.399 5.861 1.00 90.81 96 ILE A C 1
ATOM 751 O O . ILE A 1 96 ? -8.356 2.912 6.166 1.00 90.81 96 ILE A O 1
ATOM 755 N N . TYR A 1 97 ? -6.865 4.591 6.309 1.00 83.19 97 TYR A N 1
ATOM 756 C CA . TYR A 1 97 ? -7.675 5.434 7.193 1.00 83.19 97 TYR A CA 1
ATOM 757 C C . TYR A 1 97 ? -9.053 5.742 6.595 1.00 83.19 97 TYR A C 1
ATOM 759 O O . TYR A 1 97 ? -10.073 5.596 7.268 1.00 83.19 97 TYR A O 1
ATOM 767 N N . ASN A 1 98 ? -9.102 6.097 5.308 1.00 79.69 98 ASN A N 1
ATOM 768 C CA . ASN A 1 98 ? -10.355 6.386 4.610 1.00 79.69 98 ASN A CA 1
ATOM 769 C C . ASN A 1 98 ? -11.242 5.145 4.419 1.00 79.69 98 ASN A C 1
ATOM 771 O O . ASN A 1 98 ? -12.459 5.279 4.286 1.00 79.69 98 ASN A O 1
ATOM 775 N N . CYS A 1 99 ? -10.658 3.945 4.380 1.00 85.44 99 CYS A N 1
ATOM 776 C CA . CYS A 1 99 ? -11.421 2.698 4.334 1.00 85.44 99 CYS A CA 1
ATOM 777 C C . CYS A 1 99 ? -11.967 2.315 5.712 1.00 85.44 99 CYS A C 1
ATOM 779 O O . CYS A 1 99 ? -13.098 1.839 5.815 1.00 85.44 99 CYS A O 1
ATOM 781 N N . ASN A 1 100 ? -11.170 2.497 6.767 1.00 77.56 100 ASN A N 1
ATOM 782 C CA . ASN A 1 100 ? -11.547 2.173 8.133 1.00 77.56 100 ASN A CA 1
ATOM 783 C C . ASN A 1 100 ? -10.688 2.953 9.143 1.00 77.56 100 ASN A C 1
ATOM 785 O O . ASN A 1 100 ? -9.544 2.592 9.414 1.00 77.56 100 ASN A O 1
ATOM 789 N N . ASN A 1 101 ? -11.286 3.965 9.767 1.00 72.94 101 ASN A N 1
ATOM 790 C CA . ASN A 1 101 ? -10.637 4.807 10.774 1.00 72.94 101 ASN A CA 1
ATOM 791 C C . ASN A 1 101 ? -10.609 4.196 12.193 1.00 72.94 101 ASN A C 1
ATOM 793 O O . ASN A 1 101 ? -10.111 4.834 13.118 1.00 72.94 101 ASN A O 1
ATOM 797 N N . LYS A 1 102 ? -11.129 2.972 12.379 1.00 76.44 102 LYS A N 1
ATOM 798 C CA . LYS A 1 102 ? -11.118 2.223 13.651 1.00 76.44 102 LYS A CA 1
ATOM 799 C C . LYS A 1 102 ? -9.984 1.193 13.693 1.00 76.44 102 LYS A C 1
ATOM 801 O O . LYS A 1 102 ? -10.198 0.011 13.979 1.00 76.44 102 LYS A O 1
ATOM 806 N N . GLN A 1 103 ? -8.781 1.624 13.333 1.00 78.69 103 GLN A N 1
ATOM 807 C CA . GLN A 1 103 ? -7.564 0.817 13.363 1.00 78.69 103 GLN A CA 1
ATOM 808 C C . GLN A 1 103 ? -6.455 1.623 14.032 1.00 78.69 103 GLN A C 1
ATOM 810 O O . GLN A 1 103 ? -6.421 2.838 13.887 1.00 78.69 103 GLN A O 1
ATOM 815 N N . LYS A 1 104 ? -5.551 0.939 14.734 1.00 80.56 104 LYS A N 1
ATOM 816 C CA . LYS A 1 104 ? -4.295 1.532 15.198 1.00 80.56 104 LYS A CA 1
ATOM 817 C C . LYS A 1 104 ? -3.253 1.432 14.107 1.00 80.56 104 LYS A C 1
ATOM 819 O O . LYS A 1 104 ? -3.109 0.354 13.511 1.00 80.56 104 LYS A O 1
ATOM 824 N N . PHE A 1 105 ? -2.503 2.502 13.899 1.00 81.50 105 PHE A N 1
ATOM 825 C CA . PHE A 1 105 ? -1.461 2.555 12.895 1.00 81.50 105 PHE A CA 1
ATOM 826 C C . PHE A 1 105 ? -0.078 2.622 13.528 1.00 81.50 105 PHE A C 1
ATOM 828 O O . PHE A 1 105 ? 0.156 3.254 14.552 1.00 81.50 105 PHE A O 1
ATOM 835 N N . TYR A 1 106 ? 0.874 1.939 12.901 1.00 80.44 106 TYR A N 1
ATOM 836 C CA . TYR A 1 106 ? 2.261 1.960 13.338 1.00 80.44 106 TYR A CA 1
ATOM 837 C C . TYR A 1 106 ? 3.179 2.032 12.134 1.00 80.44 106 TYR A C 1
ATOM 839 O O . TYR A 1 106 ? 3.033 1.258 11.195 1.00 80.44 106 TYR A O 1
ATOM 847 N N . LEU A 1 107 ? 4.188 2.889 12.201 1.00 79.69 107 LEU A N 1
ATOM 848 C CA . LEU A 1 107 ? 5.317 2.844 11.285 1.00 79.69 107 LEU A CA 1
ATOM 849 C C . LEU A 1 107 ? 6.506 2.210 12.013 1.00 79.69 107 LEU A C 1
ATOM 851 O O . LEU A 1 107 ? 6.825 2.599 13.142 1.00 79.69 107 LEU A O 1
ATOM 855 N N . ARG A 1 108 ? 7.134 1.190 11.424 1.00 77.56 108 ARG A N 1
ATOM 856 C CA . ARG A 1 108 ? 8.316 0.537 12.002 1.00 77.56 108 ARG A CA 1
ATOM 857 C C . ARG A 1 108 ? 9.380 0.341 10.940 1.00 77.56 108 ARG A C 1
ATOM 859 O O . ARG A 1 108 ? 9.105 -0.135 9.844 1.00 77.56 108 ARG A O 1
ATOM 866 N N . TYR A 1 109 ? 10.599 0.692 11.310 1.00 77.38 109 TYR A N 1
ATOM 867 C CA . TYR A 1 109 ? 11.785 0.432 10.518 1.00 77.38 109 TYR A CA 1
ATOM 868 C C . TYR A 1 109 ? 12.404 -0.897 10.961 1.00 77.38 109 TYR A C 1
ATOM 870 O O . TYR A 1 109 ? 12.686 -1.079 12.148 1.00 77.38 109 TYR A O 1
ATOM 878 N N . HIS A 1 110 ? 12.584 -1.820 10.017 1.00 78.25 110 HIS A N 1
ATOM 879 C CA . HIS A 1 110 ? 13.183 -3.138 10.251 1.00 78.25 110 HIS A CA 1
ATOM 880 C C . HIS A 1 110 ? 14.575 -3.290 9.619 1.00 78.25 110 HIS A C 1
ATOM 882 O O . HIS A 1 110 ? 15.194 -4.346 9.745 1.00 78.25 110 HIS A O 1
ATOM 888 N N . GLY A 1 111 ? 15.085 -2.234 8.983 1.00 70.00 111 GLY A N 1
ATOM 889 C CA . GLY A 1 111 ? 16.412 -2.213 8.387 1.00 70.00 111 GLY A CA 1
ATOM 890 C C . GLY A 1 111 ? 17.523 -1.963 9.407 1.00 70.00 111 GLY A C 1
ATOM 891 O O . GLY A 1 111 ? 17.297 -1.768 10.6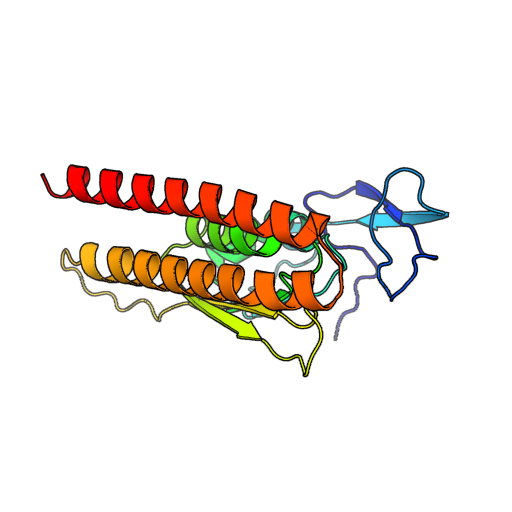04 1.00 70.00 111 GLY A O 1
ATOM 892 N N . THR A 1 112 ? 18.763 -1.975 8.919 1.00 57.53 112 THR A N 1
ATOM 893 C CA . THR A 1 112 ? 19.942 -1.738 9.763 1.00 57.53 112 THR A CA 1
ATOM 894 C C . THR A 1 112 ? 20.633 -0.411 9.484 1.00 57.53 112 THR A C 1
ATOM 896 O O . THR A 1 112 ? 21.101 0.177 10.450 1.00 57.53 112 THR A O 1
ATOM 899 N N . ASN A 1 113 ? 20.694 0.070 8.230 1.00 54.34 113 ASN A N 1
ATOM 900 C CA . ASN A 1 113 ? 21.349 1.340 7.848 1.00 54.34 113 ASN A CA 1
ATOM 901 C C . ASN A 1 113 ? 20.948 1.906 6.462 1.00 54.34 113 ASN A C 1
ATOM 903 O O . ASN A 1 113 ? 21.576 2.854 6.003 1.00 54.34 113 ASN A O 1
ATOM 907 N N . VAL A 1 114 ? 19.944 1.340 5.788 1.00 57.50 114 VAL A N 1
ATOM 908 C CA . VAL A 1 114 ? 19.462 1.783 4.461 1.00 57.50 114 VAL A CA 1
ATOM 909 C C . VAL A 1 114 ? 17.973 2.123 4.545 1.00 57.50 114 VAL A C 1
ATOM 911 O O . VAL A 1 114 ? 17.290 1.501 5.357 1.00 57.50 114 VAL A O 1
ATOM 914 N N . PRO A 1 115 ? 17.430 3.067 3.758 1.00 57.19 115 PRO A N 1
ATOM 915 C CA . PRO A 1 115 ? 16.009 3.445 3.795 1.00 57.19 115 PRO A CA 1
ATOM 916 C C . PRO A 1 115 ? 15.069 2.378 3.188 1.00 57.19 115 PRO A C 1
ATOM 918 O O . PRO A 1 115 ? 14.019 2.703 2.651 1.00 57.19 115 PRO A O 1
ATOM 921 N N . GLU A 1 116 ? 15.452 1.108 3.266 1.00 68.50 116 GLU A N 1
ATOM 922 C CA . GLU A 1 116 ? 14.661 -0.069 2.907 1.00 68.50 116 GLU A CA 1
ATOM 923 C C . GLU A 1 116 ? 14.006 -0.632 4.181 1.00 68.50 116 GLU A C 1
ATOM 925 O O . GLU A 1 116 ? 14.364 -0.238 5.292 1.00 68.50 116 GLU A O 1
ATOM 930 N N . GLU A 1 117 ? 13.053 -1.559 4.059 1.00 80.75 117 GLU A N 1
ATOM 931 C CA . GLU A 1 117 ? 12.442 -2.253 5.212 1.00 80.75 117 GLU A CA 1
ATOM 932 C C . GLU A 1 117 ? 11.605 -1.344 6.145 1.00 80.75 117 GLU A C 1
ATOM 934 O O . GLU A 1 117 ? 11.423 -1.628 7.337 1.00 80.75 117 GLU A O 1
ATOM 939 N N . LEU A 1 118 ? 11.077 -0.228 5.626 1.00 82.19 118 LEU A N 1
ATOM 940 C CA . LEU A 1 118 ? 10.074 0.581 6.324 1.00 82.19 118 LEU A CA 1
ATOM 941 C C . LEU A 1 118 ? 8.677 -0.010 6.111 1.00 82.19 118 LEU A C 1
ATOM 943 O O . LEU A 1 118 ? 8.172 -0.040 4.987 1.00 82.19 118 LEU A O 1
ATOM 947 N N . VAL A 1 119 ? 8.036 -0.441 7.197 1.00 89.31 119 VAL A N 1
ATOM 948 C CA . VAL A 1 119 ? 6.748 -1.139 7.156 1.00 89.31 119 VAL A CA 1
ATOM 949 C C . VAL A 1 119 ? 5.685 -0.352 7.915 1.00 89.31 119 VAL A C 1
ATOM 951 O O . VAL A 1 119 ? 5.839 -0.022 9.096 1.00 89.31 119 VAL A O 1
ATOM 954 N N . PHE A 1 120 ? 4.579 -0.084 7.228 1.00 90.06 120 PHE A N 1
ATOM 955 C CA . PHE A 1 120 ? 3.342 0.419 7.801 1.00 90.06 120 PHE A CA 1
ATOM 956 C C . PHE A 1 120 ? 2.466 -0.744 8.264 1.00 90.06 120 PHE A C 1
ATOM 958 O O . PHE A 1 120 ? 2.134 -1.648 7.495 1.00 90.06 120 PHE A O 1
ATOM 965 N N . TYR A 1 121 ? 2.058 -0.701 9.525 1.00 89.50 121 TYR A N 1
ATOM 966 C CA . TYR A 1 121 ? 1.152 -1.660 10.125 1.00 89.50 121 TYR A CA 1
ATOM 967 C C . TYR A 1 121 ? -0.188 -1.016 10.422 1.00 89.50 121 TYR A C 1
ATOM 969 O O . TYR A 1 121 ? -0.251 0.079 10.980 1.00 89.50 121 TYR A O 1
ATOM 977 N N . ALA A 1 122 ? -1.252 -1.762 10.147 1.00 90.62 122 ALA A N 1
ATOM 978 C CA . ALA A 1 122 ? -2.594 -1.413 10.574 1.00 90.62 122 ALA A CA 1
ATOM 979 C C . ALA A 1 122 ? -3.203 -2.578 11.353 1.00 90.62 122 ALA A C 1
ATOM 981 O O . ALA A 1 122 ? -3.240 -3.715 10.875 1.00 90.62 122 ALA A O 1
ATOM 982 N N . ASN A 1 123 ? -3.638 -2.313 12.583 1.00 88.94 123 ASN A N 1
ATOM 983 C CA . ASN A 1 123 ? -4.215 -3.316 13.468 1.00 88.94 123 ASN A CA 1
ATOM 984 C C . ASN A 1 123 ? -5.640 -2.898 13.861 1.00 88.94 123 ASN A C 1
ATOM 986 O O . ASN A 1 123 ? -5.797 -1.877 14.531 1.00 88.94 123 ASN A O 1
ATOM 990 N N . PRO A 1 124 ? -6.678 -3.669 13.495 1.00 84.44 124 PRO A N 1
ATOM 991 C CA . PRO A 1 124 ? -8.049 -3.354 13.874 1.00 84.44 124 PRO A CA 1
ATOM 992 C C . PRO A 1 124 ? -8.200 -3.358 15.392 1.00 84.44 124 PRO A C 1
ATOM 994 O O . PRO A 1 124 ? -7.770 -4.304 16.060 1.00 84.44 124 PRO A O 1
ATOM 997 N N . GLU A 1 125 ? -8.848 -2.333 15.940 1.00 73.81 125 GLU A N 1
ATOM 998 C CA . GLU A 1 125 ? -9.281 -2.404 17.330 1.00 73.81 125 GLU A CA 1
ATOM 999 C C . GLU A 1 125 ? -10.464 -3.376 17.463 1.00 73.81 125 GLU A C 1
ATOM 1001 O O . GLU A 1 125 ? -11.319 -3.445 16.569 1.00 73.81 125 GLU A O 1
ATOM 1006 N N . PRO A 1 126 ? -10.557 -4.138 18.569 1.00 62.28 126 PRO A N 1
ATOM 1007 C CA . PRO A 1 126 ? -11.779 -4.858 18.886 1.00 62.28 126 PRO A CA 1
ATOM 1008 C C . PRO A 1 126 ? -12.927 -3.847 18.976 1.00 62.28 126 PRO A C 1
ATOM 1010 O O . PRO A 1 126 ? -12.859 -2.903 19.760 1.00 62.28 126 PRO A O 1
ATOM 1013 N N . CYS A 1 127 ? -13.987 -4.037 18.186 1.00 52.12 127 CYS A N 1
ATOM 1014 C CA . CYS A 1 127 ? -15.218 -3.277 18.375 1.00 52.12 127 CYS A CA 1
ATOM 1015 C C . CYS A 1 127 ? -15.797 -3.647 19.746 1.00 52.12 127 CYS A C 1
ATOM 1017 O O . CYS A 1 127 ? -16.431 -4.691 19.886 1.00 52.12 127 CYS A O 1
ATOM 1019 N N . PHE A 1 128 ? -15.593 -2.799 20.749 1.00 50.09 128 PHE A N 1
ATOM 1020 C CA . PHE A 1 128 ? -16.450 -2.797 21.923 1.00 50.09 128 PHE A CA 1
ATOM 1021 C C . PHE A 1 128 ? -17.722 -2.041 21.535 1.00 50.09 128 PHE A C 1
ATOM 1023 O O . PHE A 1 128 ? -17.673 -0.866 21.173 1.00 50.09 128 PHE A O 1
ATOM 1030 N N . GLU A 1 129 ? -18.862 -2.732 21.522 1.00 44.62 129 GLU A N 1
ATOM 1031 C CA . GLU A 1 129 ? -20.170 -2.079 21.465 1.00 44.62 129 GLU A CA 1
ATOM 1032 C C . GLU A 1 129 ? -20.376 -1.300 22.768 1.00 44.62 129 GLU A C 1
ATOM 1034 O O . GLU A 1 129 ? -20.970 -1.789 23.724 1.00 44.62 129 GLU A O 1
ATOM 1039 N N . THR A 1 130 ? -19.871 -0.075 22.824 1.00 41.84 130 THR A N 1
ATOM 1040 C CA . THR A 1 130 ? -20.305 0.911 23.809 1.00 41.84 130 THR A CA 1
ATOM 1041 C C . THR A 1 130 ? -21.028 2.024 23.076 1.00 41.84 130 THR A C 1
ATOM 1043 O O . THR A 1 130 ? -20.441 2.834 22.366 1.00 41.84 130 THR A O 1
ATOM 1046 N N . CYS A 1 131 ? -22.352 2.013 23.235 1.00 42.06 131 CYS A N 1
ATOM 1047 C CA . CYS A 1 131 ? -23.239 3.119 22.910 1.00 42.06 131 CYS A CA 1
ATOM 1048 C C . CYS A 1 131 ? -22.944 4.279 23.867 1.00 42.06 131 CYS A C 1
ATOM 1050 O O . CYS A 1 131 ? -23.579 4.347 24.910 1.00 42.06 131 CYS A O 1
ATOM 1052 N N . CYS A 1 132 ? -21.987 5.146 23.547 1.00 38.69 132 CYS A N 1
ATOM 1053 C CA . CYS A 1 132 ? -21.819 6.487 24.117 1.00 38.69 132 CYS A CA 1
ATOM 1054 C C . CYS A 1 132 ? -21.047 7.328 23.087 1.00 38.69 132 CYS A C 1
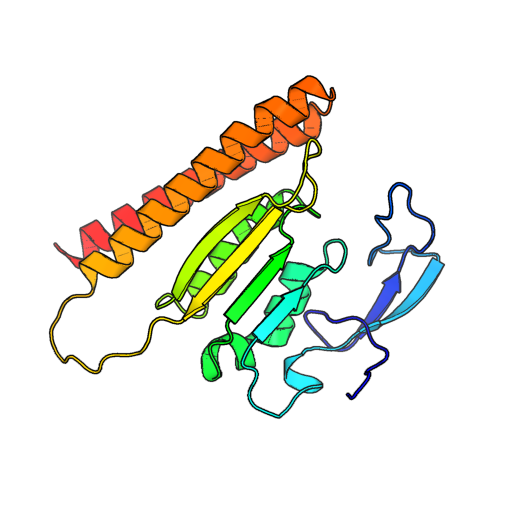ATOM 1056 O O . CYS A 1 132 ? -20.096 6.831 22.489 1.00 38.69 132 CYS A O 1
ATOM 1058 N N . ASP A 1 133 ? -21.463 8.572 22.862 1.00 48.31 133 ASP A N 1
ATOM 1059 C CA . ASP A 1 133 ? -20.708 9.569 22.096 1.00 48.31 133 ASP A CA 1
ATOM 1060 C C . ASP A 1 133 ? -19.286 9.739 22.671 1.00 48.31 133 ASP A C 1
ATOM 1062 O O . ASP A 1 133 ? -19.094 10.442 23.658 1.00 48.31 133 ASP A O 1
ATOM 1066 N N . GLU A 1 134 ? -18.286 9.099 22.054 1.00 49.66 134 GLU A N 1
ATOM 1067 C CA . GLU A 1 134 ? -16.851 9.246 22.372 1.00 49.66 134 GLU A CA 1
ATOM 1068 C C . GLU A 1 134 ? -15.986 9.296 21.088 1.00 49.66 134 GLU A C 1
ATOM 1070 O O . GLU A 1 134 ? -14.891 8.744 21.015 1.00 49.66 134 GLU A O 1
ATOM 1075 N N . ASN A 1 135 ? -16.458 9.952 20.023 1.00 54.91 135 ASN A N 1
ATOM 1076 C CA . ASN A 1 135 ? -15.755 9.983 18.724 1.00 54.91 135 ASN A CA 1
ATOM 1077 C C . ASN A 1 135 ? -14.523 10.922 18.666 1.00 54.91 135 ASN A C 1
ATOM 1079 O O . ASN A 1 135 ? -13.866 11.012 17.623 1.00 54.91 135 ASN A O 1
ATOM 1083 N N . LEU A 1 136 ? -14.185 11.618 19.759 1.00 56.00 136 LEU A N 1
ATOM 1084 C CA . LEU A 1 136 ? -13.103 12.610 19.783 1.00 56.00 136 LEU A CA 1
ATOM 1085 C C . LEU A 1 136 ? -11.726 11.979 20.060 1.00 56.00 136 LEU A C 1
ATOM 1087 O O . LEU A 1 136 ? -10.769 12.262 19.343 1.00 56.00 136 LEU A O 1
ATOM 1091 N N . GLU A 1 137 ? -11.635 11.087 21.048 1.00 58.12 137 GLU A N 1
ATOM 1092 C CA . GLU A 1 137 ? -10.384 10.429 21.467 1.00 58.12 137 GLU A CA 1
ATOM 1093 C C . GLU A 1 137 ? -9.735 9.596 20.341 1.00 58.12 137 GLU A C 1
ATOM 1095 O O . GLU A 1 137 ? -8.560 9.814 20.036 1.00 58.12 137 GLU A O 1
ATOM 1100 N N . PRO A 1 138 ? -10.465 8.718 19.619 1.00 58.81 138 PRO A N 1
ATOM 1101 C CA . PRO A 1 138 ? -9.887 7.968 18.500 1.00 58.81 138 PRO A CA 1
ATOM 1102 C C . PRO A 1 138 ? -9.431 8.870 17.344 1.00 58.81 138 PRO A C 1
ATOM 1104 O O . PRO A 1 138 ? -8.408 8.614 16.711 1.00 58.81 138 PRO A O 1
ATOM 1107 N N . SER A 1 139 ? -10.161 9.955 17.073 1.00 63.91 139 SER A N 1
ATOM 1108 C CA . SER A 1 139 ? -9.825 10.902 16.003 1.00 63.91 139 SER A CA 1
ATOM 1109 C C . SER A 1 139 ? -8.565 11.713 16.324 1.00 63.91 139 SER A C 1
ATOM 1111 O O . SER A 1 139 ? -7.733 11.926 15.441 1.00 63.91 139 SER A O 1
ATOM 1113 N N . ILE A 1 140 ? -8.386 12.114 17.588 1.00 69.19 140 ILE A N 1
ATOM 1114 C CA . ILE A 1 140 ? -7.178 12.794 18.076 1.00 69.19 140 ILE A CA 1
ATOM 1115 C C . ILE A 1 140 ? -5.976 11.845 18.070 1.00 69.19 140 ILE A C 1
ATOM 1117 O O . ILE A 1 140 ? -4.919 12.223 17.569 1.00 69.19 140 ILE A O 1
ATOM 1121 N N . ASN A 1 141 ? -6.127 10.611 18.560 1.00 66.69 141 ASN A N 1
ATOM 1122 C CA . ASN A 1 141 ? -5.031 9.638 18.594 1.00 66.69 141 ASN A CA 1
ATOM 1123 C C . ASN A 1 141 ? -4.525 9.292 17.185 1.00 66.69 141 ASN A C 1
ATOM 1125 O O . ASN A 1 141 ? -3.321 9.254 16.961 1.00 66.69 141 ASN A O 1
ATOM 1129 N N . ASN A 1 142 ? -5.421 9.184 16.202 1.00 65.75 142 ASN A N 1
ATOM 1130 C CA . ASN A 1 142 ? -5.035 9.008 14.800 1.00 65.75 142 ASN A CA 1
ATOM 1131 C C . ASN A 1 142 ? -4.261 10.213 14.233 1.00 65.75 142 ASN A C 1
ATOM 1133 O O . ASN A 1 142 ? -3.316 10.042 13.464 1.00 65.75 142 ASN A O 1
ATOM 1137 N N . ILE A 1 143 ? -4.639 11.443 14.606 1.00 70.50 143 ILE A N 1
ATOM 1138 C CA . ILE A 1 143 ? -3.885 12.649 14.229 1.00 70.50 143 ILE A CA 1
ATOM 1139 C C . ILE A 1 143 ? -2.487 12.622 14.852 1.00 70.50 143 ILE A C 1
ATOM 1141 O O . ILE A 1 143 ? -1.518 12.949 14.170 1.00 70.50 143 ILE A O 1
ATOM 1145 N N . LEU A 1 144 ? -2.367 12.206 16.114 1.00 71.75 144 LEU A N 1
ATOM 1146 C CA . LEU A 1 144 ? -1.076 12.061 16.785 1.00 71.75 144 LEU A CA 1
ATOM 1147 C C . LEU A 1 144 ? -0.202 11.001 16.100 1.00 71.75 144 LEU A C 1
ATOM 1149 O O . LEU A 1 144 ? 0.952 11.289 15.798 1.00 71.75 144 LEU A O 1
ATOM 1153 N N . GLU A 1 145 ? -0.753 9.836 15.753 1.00 66.88 145 GLU A N 1
ATOM 1154 C CA . GLU A 1 145 ? -0.027 8.780 15.028 1.00 66.88 145 GLU A CA 1
ATOM 1155 C C . GLU A 1 145 ? 0.424 9.242 13.627 1.00 66.88 145 GLU A C 1
ATOM 1157 O O . GLU A 1 145 ? 1.535 8.930 13.187 1.00 66.88 145 GLU A O 1
ATOM 1162 N N . LEU A 1 146 ? -0.387 10.044 12.925 1.00 67.44 146 LEU A N 1
ATOM 1163 C CA . LEU A 1 146 ? 0.012 10.670 11.659 1.00 67.44 146 LEU A CA 1
ATOM 1164 C C . LEU A 1 146 ? 1.138 11.694 11.856 1.00 67.44 146 LEU A C 1
ATOM 1166 O O . LEU A 1 146 ? 2.072 11.725 11.055 1.00 67.44 146 LEU A O 1
ATOM 1170 N N . ILE A 1 147 ? 1.084 12.507 12.916 1.00 76.00 147 ILE A N 1
ATOM 1171 C CA . ILE A 1 147 ? 2.159 13.448 13.264 1.00 76.00 147 ILE A CA 1
ATOM 1172 C C . ILE A 1 147 ? 3.457 12.690 13.565 1.00 76.00 147 ILE A C 1
ATOM 1174 O O . ILE A 1 147 ? 4.507 13.080 13.060 1.00 76.00 147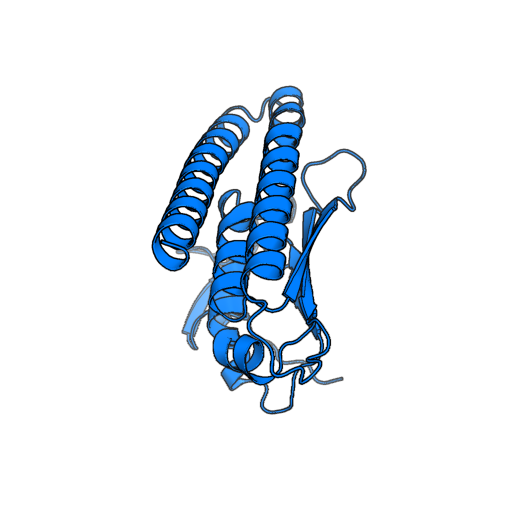 ILE A O 1
ATOM 1178 N N . GLU A 1 148 ? 3.396 11.597 14.326 1.00 72.88 148 GLU A N 1
ATOM 1179 C CA . GLU A 1 148 ? 4.553 10.736 14.602 1.00 72.88 148 GLU A CA 1
ATOM 1180 C C . GLU A 1 148 ? 5.106 10.110 13.316 1.00 72.88 148 GLU A C 1
ATOM 1182 O O . GLU A 1 148 ? 6.314 10.118 13.086 1.00 72.88 148 GLU A O 1
ATOM 1187 N N . THR A 1 149 ? 4.229 9.650 12.423 1.00 69.12 149 THR A N 1
ATOM 1188 C CA . THR A 1 149 ? 4.620 9.112 11.111 1.00 69.12 149 THR A CA 1
ATOM 1189 C C . THR A 1 149 ? 5.343 10.166 10.269 1.00 69.12 149 THR A C 1
ATOM 1191 O O . THR A 1 149 ? 6.398 9.888 9.698 1.00 69.12 149 THR A O 1
ATOM 1194 N N . MET A 1 150 ? 4.826 11.400 10.221 1.00 76.00 150 MET A N 1
ATOM 1195 C CA . MET A 1 150 ? 5.498 12.509 9.537 1.00 76.00 150 MET A CA 1
ATOM 1196 C C . MET A 1 150 ? 6.827 12.869 10.197 1.00 76.00 150 MET A C 1
ATOM 1198 O O . MET A 1 150 ? 7.789 13.176 9.499 1.00 76.00 150 MET A O 1
ATOM 1202 N N . TYR A 1 151 ? 6.899 12.838 11.526 1.00 75.75 151 TYR A N 1
ATOM 1203 C CA . TYR A 1 151 ? 8.135 13.099 12.253 1.00 75.75 151 TYR A CA 1
ATOM 1204 C C . TYR A 1 151 ? 9.224 12.088 11.874 1.00 75.75 151 TYR A C 1
ATOM 1206 O O . TYR A 1 151 ? 10.349 12.482 11.562 1.00 75.75 151 TYR A O 1
ATOM 1214 N N . GLU A 1 152 ? 8.886 10.800 11.798 1.00 72.44 152 GLU A N 1
ATOM 1215 C CA . GLU A 1 152 ? 9.833 9.777 11.349 1.00 72.44 152 GLU A CA 1
ATOM 1216 C C . GLU A 1 152 ? 10.198 9.909 9.866 1.00 72.44 152 GLU A C 1
ATOM 1218 O O . GLU A 1 152 ? 11.362 9.728 9.500 1.00 72.44 152 GLU A O 1
ATOM 1223 N N . ALA A 1 153 ? 9.255 10.310 9.010 1.00 69.88 153 ALA A N 1
ATOM 1224 C CA . ALA A 1 153 ? 9.549 10.652 7.619 1.00 69.88 153 ALA A CA 1
ATOM 1225 C C . ALA A 1 153 ? 10.567 11.808 7.524 1.00 69.88 153 ALA A C 1
ATOM 1227 O O . ALA A 1 153 ? 11.534 11.730 6.768 1.00 69.88 153 ALA A O 1
ATOM 1228 N N . VAL A 1 154 ? 10.436 12.850 8.352 1.00 78.12 154 VAL A N 1
ATOM 1229 C CA . VAL A 1 154 ? 11.434 13.932 8.427 1.00 78.12 154 VAL A CA 1
ATOM 1230 C C . VAL A 1 154 ? 12.791 13.406 8.899 1.00 78.12 154 VAL A C 1
ATOM 1232 O O . VAL A 1 154 ? 13.818 13.805 8.350 1.00 78.12 154 VAL A O 1
ATOM 1235 N N . ASN A 1 155 ? 12.830 12.481 9.862 1.00 77.25 155 ASN A N 1
ATOM 1236 C CA . ASN A 1 155 ? 14.088 11.881 10.319 1.00 77.25 155 ASN A CA 1
ATOM 1237 C C . ASN A 1 155 ? 14.806 11.109 9.201 1.00 77.25 155 ASN A C 1
ATOM 1239 O O . ASN A 1 155 ? 16.040 11.122 9.145 1.00 77.25 155 ASN A O 1
ATOM 1243 N N . GLN A 1 156 ? 14.062 10.501 8.271 1.00 75.19 156 GLN A N 1
ATOM 1244 C CA . GLN A 1 156 ? 14.634 9.794 7.121 1.00 75.19 156 GLN A CA 1
ATOM 1245 C C . GLN A 1 156 ? 15.366 10.712 6.136 1.00 75.19 156 GLN A C 1
ATOM 1247 O O . GLN A 1 156 ? 16.332 10.285 5.503 1.00 75.19 156 GLN A O 1
ATOM 1252 N N . VAL A 1 157 ? 15.010 12.000 6.072 1.00 79.62 157 VAL A N 1
ATOM 1253 C CA . VAL A 1 157 ? 15.692 12.996 5.222 1.00 79.62 157 VAL A CA 1
ATOM 1254 C C . VAL A 1 157 ? 17.192 13.043 5.515 1.00 79.62 157 VAL A C 1
ATOM 1256 O O . VAL A 1 157 ? 18.004 13.157 4.598 1.00 79.62 157 VAL A O 1
ATOM 1259 N N . LYS A 1 158 ? 17.588 12.892 6.786 1.00 78.44 158 LYS A N 1
ATOM 1260 C CA . LYS A 1 158 ? 19.003 12.861 7.176 1.00 78.44 158 LYS A CA 1
ATOM 1261 C C . LYS A 1 158 ? 19.760 11.728 6.482 1.00 78.44 158 LYS A C 1
ATOM 1263 O O . LYS A 1 158 ? 20.894 11.938 6.064 1.00 78.44 158 LYS A O 1
ATOM 1268 N N . TYR A 1 159 ? 19.147 10.554 6.357 1.00 75.62 159 TYR A N 1
ATOM 1269 C CA . TYR A 1 159 ? 19.765 9.393 5.721 1.00 75.62 159 TYR A CA 1
ATOM 1270 C C . TYR A 1 159 ? 19.929 9.619 4.219 1.00 75.62 159 TYR A C 1
ATOM 1272 O O . TYR A 1 159 ? 21.029 9.445 3.700 1.00 75.62 159 TYR A O 1
ATOM 1280 N N . PHE A 1 160 ? 18.896 10.134 3.547 1.00 75.12 160 PHE A N 1
ATOM 1281 C CA . PHE A 1 160 ? 18.991 10.492 2.130 1.00 75.12 160 PHE A CA 1
ATOM 1282 C C . PHE A 1 160 ? 20.106 11.510 1.855 1.00 75.12 160 PHE A C 1
ATOM 1284 O O . PHE A 1 160 ? 20.885 11.345 0.917 1.00 75.12 160 PHE A O 1
ATOM 1291 N N . LEU A 1 161 ? 20.260 12.523 2.712 1.00 77.00 161 LEU A N 1
ATOM 1292 C CA . LEU A 1 161 ? 21.345 13.498 2.576 1.00 77.00 161 LEU A CA 1
ATOM 1293 C C . LEU A 1 161 ? 22.736 12.878 2.787 1.00 77.00 161 LEU A C 1
ATOM 1295 O O . LEU A 1 161 ? 23.664 13.233 2.061 1.00 77.00 161 LEU A O 1
ATOM 1299 N N . LEU A 1 162 ? 22.891 11.951 3.741 1.00 76.75 162 LEU A N 1
ATOM 1300 C CA . LEU A 1 162 ? 24.158 11.242 3.978 1.00 76.75 162 LEU A CA 1
ATOM 1301 C C . LEU A 1 162 ? 24.559 10.348 2.795 1.00 76.75 162 LEU A C 1
ATOM 1303 O O . LEU A 1 162 ? 25.748 10.196 2.524 1.00 76.75 162 LEU A O 1
ATOM 1307 N N . GLU A 1 163 ? 23.583 9.809 2.067 1.00 80.75 163 GLU A N 1
ATOM 1308 C CA . GLU A 1 163 ? 23.796 8.987 0.870 1.00 80.75 163 GLU A CA 1
ATOM 1309 C C . GLU A 1 163 ? 23.902 9.799 -0.437 1.00 80.75 163 GLU A C 1
ATOM 1311 O O . GLU A 1 163 ? 23.971 9.218 -1.516 1.00 80.75 163 GLU A O 1
ATOM 1316 N N . ASN A 1 164 ? 23.938 11.138 -0.377 1.00 85.62 164 ASN A N 1
ATOM 1317 C CA . ASN A 1 164 ? 23.883 12.036 -1.546 1.00 85.62 164 ASN A CA 1
ATOM 1318 C C . ASN A 1 164 ? 22.612 11.895 -2.419 1.00 85.62 164 ASN A C 1
ATOM 1320 O O . ASN A 1 164 ? 22.595 12.347 -3.565 1.00 85.62 164 ASN A O 1
ATOM 1324 N N . LYS A 1 165 ? 21.523 11.351 -1.868 1.00 74.56 165 LYS A N 1
ATOM 1325 C CA . LYS A 1 165 ? 20.193 11.234 -2.494 1.00 74.56 165 LYS A CA 1
ATOM 1326 C C . LYS A 1 165 ? 19.380 12.522 -2.302 1.00 74.56 165 LYS A C 1
ATOM 1328 O O . LYS A 1 165 ? 18.419 12.592 -1.536 1.00 74.56 165 LYS A O 1
ATOM 1333 N N . GLN A 1 166 ? 19.842 13.613 -2.920 1.00 85.44 166 GLN A N 1
ATOM 1334 C CA . GLN A 1 166 ? 19.272 14.953 -2.701 1.00 85.44 166 GLN A CA 1
ATOM 1335 C C . GLN A 1 166 ? 17.848 15.102 -3.246 1.00 85.44 166 GLN A C 1
ATOM 1337 O O . GLN A 1 166 ? 17.051 15.840 -2.666 1.00 85.44 166 GLN A O 1
ATOM 1342 N N . LEU A 1 167 ? 17.525 14.426 -4.350 1.00 74.69 167 LEU A N 1
ATOM 1343 C CA . LEU A 1 167 ? 16.208 14.533 -4.972 1.00 74.69 167 LEU A CA 1
ATOM 1344 C C . LEU A 1 167 ? 15.142 13.872 -4.091 1.00 74.69 167 LEU A C 1
ATOM 1346 O O . LEU A 1 167 ? 14.104 14.472 -3.832 1.00 74.69 167 LEU A O 1
ATOM 1350 N N . GLU A 1 168 ? 15.455 12.700 -3.552 1.00 77.38 168 GLU A N 1
ATOM 1351 C CA . GLU A 1 168 ? 14.622 11.919 -2.642 1.00 77.38 168 GLU A CA 1
ATOM 1352 C C . GLU A 1 168 ? 14.413 12.655 -1.314 1.00 77.38 168 GLU A C 1
ATOM 1354 O O . GLU A 1 168 ? 13.301 12.705 -0.794 1.00 77.38 168 GLU A O 1
ATOM 1359 N N . ALA A 1 169 ? 15.459 13.311 -0.798 1.00 74.19 169 ALA A N 1
ATOM 1360 C CA . ALA A 1 169 ? 15.354 14.175 0.375 1.00 74.19 169 ALA A CA 1
ATOM 1361 C C . ALA A 1 169 ? 14.374 15.344 0.148 1.00 74.19 169 ALA A C 1
ATOM 1363 O O . ALA A 1 169 ? 13.539 15.632 1.009 1.00 74.19 169 ALA A O 1
ATOM 1364 N N . ILE A 1 170 ? 14.457 16.015 -1.008 1.00 76.00 170 ILE A N 1
ATOM 1365 C CA . ILE A 1 170 ? 13.546 17.111 -1.376 1.00 76.00 170 ILE A CA 1
ATOM 1366 C C . ILE A 1 170 ? 12.119 16.589 -1.560 1.00 76.00 170 ILE A C 1
ATOM 1368 O O . ILE A 1 170 ? 11.170 17.218 -1.085 1.00 76.00 170 ILE A O 1
ATOM 1372 N N . GLU A 1 171 ? 11.959 15.446 -2.225 1.00 73.31 171 GLU A N 1
ATOM 1373 C CA . GLU A 1 171 ? 10.658 14.824 -2.448 1.00 73.31 171 GLU A CA 1
ATOM 1374 C C . GLU A 1 171 ? 9.991 14.465 -1.117 1.00 73.31 171 GLU A C 1
ATOM 1376 O O . GLU A 1 171 ? 8.854 14.871 -0.877 1.00 73.31 171 GLU A O 1
ATOM 1381 N N . LEU A 1 172 ? 10.716 13.815 -0.202 1.00 74.94 172 LEU A N 1
ATOM 1382 C CA . LEU A 1 172 ? 10.196 13.449 1.113 1.00 74.94 172 LEU A CA 1
ATOM 1383 C C . LEU A 1 172 ? 9.789 14.673 1.941 1.00 74.94 172 LEU A C 1
ATOM 1385 O O . LEU A 1 172 ? 8.721 14.673 2.555 1.00 74.94 172 LEU A O 1
ATOM 1389 N N . LEU A 1 173 ? 10.578 15.751 1.913 1.00 78.56 173 LEU A N 1
ATOM 1390 C CA . LEU A 1 173 ? 10.214 17.018 2.558 1.00 78.56 173 LEU A CA 1
ATOM 1391 C C . LEU A 1 173 ? 8.950 17.641 1.946 1.00 78.56 173 LEU A C 1
ATOM 1393 O O . LEU A 1 173 ? 8.069 18.096 2.680 1.00 78.56 173 LEU A O 1
ATOM 1397 N N . SER A 1 174 ? 8.829 17.645 0.615 1.00 72.00 174 SER A N 1
ATOM 1398 C CA . SER A 1 174 ? 7.640 18.153 -0.080 1.00 72.00 174 SER A CA 1
ATOM 1399 C C . SER A 1 174 ? 6.391 17.344 0.275 1.00 72.00 174 SER A C 1
ATOM 1401 O O . SER A 1 174 ? 5.332 17.916 0.535 1.00 72.00 174 SER A O 1
ATOM 1403 N N . LEU A 1 175 ? 6.509 16.018 0.328 1.00 67.94 175 LEU A N 1
ATOM 1404 C CA . LEU A 1 175 ? 5.408 15.125 0.684 1.00 67.94 175 LEU A CA 1
ATOM 1405 C C . LEU A 1 175 ? 5.017 15.251 2.157 1.00 67.94 175 LEU A C 1
ATOM 1407 O O . LEU A 1 175 ? 3.829 15.304 2.464 1.00 67.94 175 LEU A O 1
ATOM 1411 N N . THR A 1 176 ? 5.989 15.404 3.058 1.00 74.75 176 THR A N 1
ATOM 1412 C CA . THR A 1 176 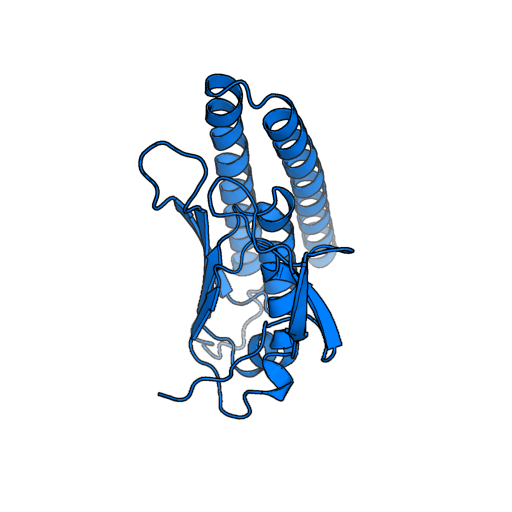? 5.722 15.680 4.479 1.00 74.75 176 THR A CA 1
ATOM 1413 C C . THR A 1 176 ? 4.972 17.006 4.648 1.00 74.75 176 THR A C 1
ATOM 1415 O O . THR A 1 176 ? 4.028 17.099 5.432 1.00 74.75 176 THR A O 1
ATOM 1418 N N . SER A 1 177 ? 5.340 18.034 3.876 1.00 76.12 177 SER A N 1
ATOM 1419 C CA . SER A 1 177 ? 4.628 19.318 3.862 1.00 76.12 177 SER A CA 1
ATOM 1420 C C . SER A 1 177 ? 3.164 19.158 3.430 1.00 76.12 177 SER A C 1
ATOM 1422 O O . SER A 1 177 ? 2.263 19.695 4.07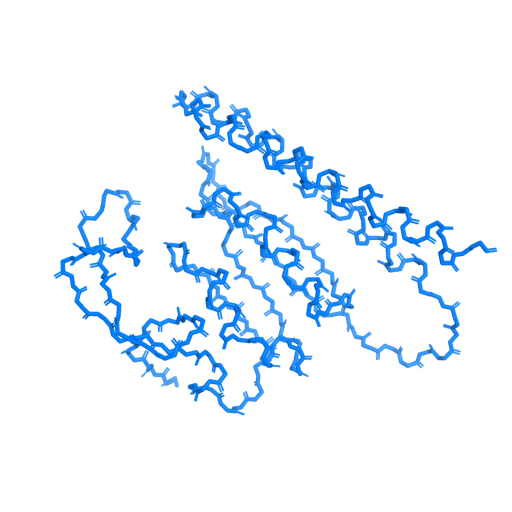5 1.00 76.12 177 SER A O 1
ATOM 1424 N N . GLU A 1 178 ? 2.894 18.366 2.390 1.00 70.56 178 GLU A N 1
ATOM 1425 C CA . GLU A 1 178 ? 1.525 18.103 1.925 1.00 70.56 178 GLU A CA 1
ATOM 1426 C C . GLU A 1 178 ? 0.710 17.259 2.923 1.00 70.56 178 GLU A C 1
ATOM 1428 O O . GLU A 1 178 ? -0.453 17.567 3.208 1.00 70.56 178 GLU A O 1
ATOM 1433 N N . ALA A 1 179 ? 1.331 16.247 3.535 1.00 69.19 179 ALA A N 1
ATOM 1434 C CA . ALA A 1 179 ? 0.726 15.472 4.615 1.00 69.19 179 ALA A CA 1
ATOM 1435 C C . ALA A 1 179 ? 0.372 16.366 5.819 1.00 69.19 179 ALA A C 1
ATOM 1437 O O . ALA A 1 179 ? -0.725 16.259 6.369 1.00 69.19 179 ALA A O 1
ATOM 1438 N N . THR A 1 180 ? 1.231 17.335 6.156 1.00 75.31 180 THR A N 1
ATOM 1439 C CA . THR A 1 180 ? 0.987 18.295 7.247 1.00 75.31 180 THR A CA 1
ATOM 1440 C C . THR A 1 180 ? -0.260 19.142 6.978 1.00 75.31 180 THR A C 1
ATOM 1442 O O . THR A 1 180 ? -1.079 19.337 7.877 1.00 75.31 180 THR A O 1
ATOM 1445 N N . LYS A 1 181 ? -0.472 19.591 5.731 1.00 75.19 181 LYS A N 1
ATOM 1446 C CA . LYS A 1 181 ? -1.702 20.311 5.338 1.00 75.19 181 LYS A CA 1
ATOM 1447 C C . LYS A 1 181 ? -2.949 19.437 5.469 1.00 75.19 181 LYS A C 1
ATOM 1449 O O . LYS A 1 181 ? -4.022 19.928 5.815 1.00 75.19 181 LYS A O 1
ATOM 1454 N N . THR A 1 182 ? -2.819 18.140 5.204 1.00 68.00 182 THR A N 1
ATOM 1455 C CA . THR A 1 182 ? -3.925 17.188 5.359 1.00 68.00 182 THR A CA 1
ATOM 1456 C C . THR A 1 182 ? -4.292 17.015 6.830 1.00 68.00 182 THR A C 1
ATOM 1458 O O . THR A 1 182 ? -5.471 17.085 7.171 1.00 68.00 182 THR A O 1
ATOM 1461 N N . ILE A 1 183 ? -3.297 16.878 7.711 1.00 74.31 183 ILE A N 1
ATOM 1462 C CA . ILE A 1 183 ? -3.511 16.847 9.164 1.00 74.31 183 ILE A CA 1
ATOM 1463 C C . ILE A 1 183 ? -4.191 18.133 9.636 1.00 74.31 183 ILE A C 1
ATOM 1465 O O . ILE A 1 183 ? -5.172 18.068 10.374 1.00 74.31 183 ILE A O 1
ATOM 1469 N N . GLN A 1 184 ? -3.731 19.292 9.156 1.00 77.62 184 GLN A N 1
ATOM 1470 C CA . GLN A 1 184 ? -4.361 20.575 9.460 1.00 77.62 184 GLN A CA 1
ATOM 1471 C C . GLN A 1 184 ? -5.851 20.576 9.085 1.00 77.62 184 GLN A C 1
ATOM 1473 O O . GLN A 1 184 ? -6.691 20.937 9.907 1.00 77.62 184 GLN A O 1
ATOM 1478 N N . LYS A 1 185 ? -6.200 20.108 7.883 1.00 73.94 185 LYS A N 1
ATOM 1479 C CA . LYS A 1 185 ? -7.596 20.017 7.438 1.00 73.94 185 LYS A CA 1
ATOM 1480 C C . LYS A 1 185 ? -8.430 19.061 8.300 1.00 73.94 185 LYS A C 1
ATOM 1482 O O . LYS A 1 185 ? -9.587 19.354 8.593 1.00 73.94 185 LYS A O 1
ATOM 1487 N N . SER A 1 186 ? -7.861 17.933 8.725 1.00 72.06 186 SER A N 1
ATOM 1488 C CA . SER A 1 186 ? -8.534 17.003 9.642 1.00 72.06 186 SER A CA 1
ATOM 1489 C C . SER A 1 186 ? -8.820 17.650 11.001 1.00 72.06 186 SER A C 1
ATOM 1491 O O . SER A 1 186 ? -9.923 17.502 11.523 1.00 72.06 186 SER A O 1
ATOM 1493 N N . ILE A 1 187 ? -7.875 18.428 11.537 1.00 78.31 187 ILE A N 1
ATOM 1494 C CA . ILE A 1 187 ? -8.064 19.203 12.774 1.00 78.31 187 ILE A CA 1
ATOM 1495 C C . ILE A 1 187 ? -9.169 20.256 12.597 1.00 78.31 187 ILE A C 1
ATOM 1497 O O . ILE A 1 187 ? -10.014 20.413 13.479 1.00 78.31 187 ILE A O 1
ATOM 1501 N N . GLU A 1 188 ? -9.203 20.963 11.465 1.00 80.44 188 GLU A N 1
ATOM 1502 C CA . GLU A 1 188 ? -10.247 21.953 11.156 1.00 80.44 188 GLU A CA 1
ATOM 1503 C C . GLU A 1 188 ? -11.642 21.316 11.086 1.00 80.44 188 GLU A C 1
ATOM 1505 O O . GLU A 1 188 ? -12.598 21.859 11.640 1.00 80.44 188 GLU A O 1
ATOM 1510 N N . ASN A 1 189 ? -11.761 20.146 10.454 1.00 73.88 189 ASN A N 1
ATOM 1511 C CA . ASN A 1 189 ? -13.020 19.406 10.383 1.00 73.88 189 ASN A CA 1
ATOM 1512 C C . ASN A 1 189 ? -13.516 18.998 11.772 1.00 73.88 189 ASN A C 1
ATOM 1514 O O . ASN A 1 189 ? -14.668 19.278 12.093 1.00 73.88 189 ASN A O 1
ATOM 1518 N N . LEU A 1 190 ? -12.642 18.425 12.610 1.00 75.06 190 LEU A N 1
ATOM 1519 C CA . LEU A 1 190 ? -12.984 18.109 13.999 1.00 75.06 190 LEU A CA 1
ATOM 1520 C C . LEU A 1 190 ? -13.407 19.376 14.747 1.00 75.06 190 LEU A C 1
ATOM 1522 O O . LEU A 1 190 ? -14.449 19.410 15.384 1.00 75.06 190 LEU A O 1
ATOM 1526 N N . THR A 1 191 ? -12.663 20.472 14.608 1.00 76.50 191 THR A N 1
ATOM 1527 C CA . THR A 1 191 ? -13.005 21.740 15.274 1.00 76.50 191 THR A CA 1
ATOM 1528 C C . THR A 1 191 ? -14.412 22.236 14.912 1.00 76.50 191 THR A C 1
ATOM 1530 O O . THR A 1 191 ? -15.089 22.815 15.759 1.00 76.50 191 THR A O 1
ATOM 1533 N N . ASN A 1 192 ? -14.863 22.021 13.673 1.00 74.88 192 ASN A N 1
ATOM 1534 C CA . ASN A 1 192 ? -16.206 22.395 13.224 1.00 74.88 192 ASN A CA 1
ATOM 1535 C C . ASN A 1 192 ? -17.294 21.404 13.661 1.00 74.88 192 ASN A C 1
ATOM 1537 O O . ASN A 1 192 ? -18.426 21.822 13.862 1.00 74.88 192 ASN A O 1
ATOM 1541 N N . GLU A 1 193 ? -16.969 20.119 13.793 1.00 70.00 193 GLU A N 1
ATOM 1542 C CA . GLU A 1 193 ? -17.896 19.080 14.263 1.00 70.00 193 GLU A CA 1
ATOM 1543 C C . GLU A 1 193 ? -18.281 19.272 15.738 1.00 70.00 193 GLU A C 1
ATOM 1545 O O . GLU A 1 193 ? -19.407 18.978 16.127 1.00 70.00 193 GLU A O 1
ATOM 1550 N N . TYR A 1 194 ? -17.367 19.819 16.544 1.00 65.62 194 TYR A N 1
ATOM 1551 C CA . TYR A 1 194 ? -17.562 20.064 17.979 1.00 65.62 194 TYR A CA 1
ATOM 1552 C C . TYR A 1 194 ? -17.863 21.541 18.323 1.00 65.62 194 TYR A C 1
ATOM 1554 O O . TYR A 1 194 ? -17.673 21.960 19.468 1.00 65.62 194 TYR A O 1
ATOM 1562 N N . ARG A 1 195 ? -18.317 22.338 17.345 1.00 56.69 195 ARG A N 1
ATOM 1563 C CA . ARG A 1 195 ? -18.828 23.711 17.521 1.00 56.69 195 ARG A CA 1
ATOM 1564 C C . ARG A 1 195 ? -20.349 23.750 17.470 1.00 56.69 195 ARG A C 1
ATOM 1566 O O . ARG A 1 195 ? -20.917 24.500 18.293 1.00 56.69 195 ARG A O 1
#